Protein 4X9K (pdb70)

Secondary structure (DSSP, 8-state):
--EEEEEEEEEE--S-EEEHHHHHTTSS--HHHHHHHH---EEE--SS-HHHHHHHHHHHHHHHHT--TTTEEEEEEE-SS-S-SSS-SHHHHHHHHT--S-EEEEE--GGGHHHHHHHHHHHHHHHSS--EEEEEEEEEGGGG--TT-HHHHTTB-EEEEEEEEEEESSS-EEEEEEEEE-GGGTTSEE-TTSSTTS-TT-TTTT----EE-HHHHHHHHHHHHHHHHHHHHHHHT--GGG--EEEE--S-HHHHHHHHHHHT--GGGB---HHHH-B-GGGHHHHHHHHHHHTT---TT-EEEEEEEEGGGEEEEEEEE--S--S-S------PPP--S-HHHHHHHHHHHHHHH-

B-factor: mean 18.85, std 8.56, range [8.53, 55.1]

Sequence (358 aa):
QCCYAEITGWGKCLPPATLSNHDLSSTFLDTSDEWIQSRTGIEQRRISHVNTSDLATVAAQHAIACAGVSVEEIDLIIVATCSPDSLIPNIASRVQQNLGIPSAAAFDLNAAATGFLYGLETATRLMQASHYRHALVIGAERLSFYLDWTKRDTAVLFGDGAGAVVLSKTEQKVGLQDAQQIGCDAQGRDILAVPKFGTAMDRFDADNGYWAFDFVGKEIFKRAVRGMGAAAQQQVLARSSGLSTEEIDVVIPHQANIRIIQTLCDLAGIAQDKAFVNIHRYGNTSAATVPIALCEALEQGKIKPHDDLLVAAFGAGLTWGAGHIRWGERITPLGKSDDAQLPSCDHTALDLLSKAIEHCKRHQ

Foldseek 3Di:
DKWWAFQFKFKAAADFKQFQVNLVVQEVAHCVRLCVAFVAGIAGADPDFQLLLQLLQQLQRCQQNVDDLALAAAEEEEEPAFPDVVPGSQVVSCVVRVRPDHHGYYFYQWLCRQVVQQVVVGVCVVPDDRFKHKGKYWYNCCLQDLSHDVVPNSFEHGIMMMTMIGMDRDPFFWDDKDKDFDLVQQQQFDQPQDDPSHDPPDPCSSQTDGHHDPVVCLVVQLVQQLVRLVVQCVVVVDDLAQAQAEQEQARGLVSLVSNCVVNVHDSVRYQYDCRHHGGHINRRRSVSVLVCLVVVSDAAQHWYKYWYARNSRIIMITIGGHHHDSGGPGGDPDDRPDDPDHSCRSCVVVSVVSVVVD

Organism: Vibrio cholerae serotype O1 (strain ATCC 39315 / El Tor Inaba N16961) (NCBI:txid243277)

InterPro domains:
  IPR004655 Beta-ketoacyl-[acyl-carrier-protein] synthase III [MF_01815] (4-324)
  IPR004655 Beta-ketoacyl-[acyl-carrier-protein] synthase III [TIGR00747] (5-324)
  IPR013747 Beta-ketoacyl-[acyl-carrier-protein] synthase III, C-terminal [PF08541] (235-324)
  IPR013751 Beta-ketoacyl-[acyl-carrier-protein] synthase III, N-terminal [PF08545] (107-184)
  IPR016039 Thiolase-like [G3DSA:3.40.47.10] (1-362)
  IPR016039 Thiolase-like [SSF53901] (7-325)

Structure (mmCIF, N/CA/C/O backbone):
data_4X9K
#
_entry.id   4X9K
#
_cell.length_a   85.459
_cell.length_b   61.521
_cell.length_c   69.676
_cell.angle_alpha   90.000
_cell.angle_beta   90.000
_cell.angle_gamma   90.000
#
_symmetry.space_group_name_H-M   'P 21 21 2'
#
loop_
_entity.id
_entity.type
_entity.pdbx_description
1 polymer '3-oxoacyl-[acyl-carrier-protein] synthase 3 protein 2'
2 non-polymer 'SODIUM ION'
3 non-polymer GLYCEROL
4 non-polymer 'MALONATE ION'
5 water water
#
loop_
_atom_site.group_PDB
_atom_site.id
_atom_site.type_symbol
_atom_site.label_atom_id
_atom_site.label_alt_id
_atom_site.label_comp_id
_atom_site.label_asym_id
_atom_site.label_entity_id
_atom_site.label_seq_id
_atom_site.pdbx_PDB_ins_code
_atom_site.Cartn_x
_atom_site.Cartn_y
_atom_site.Cartn_z
_atom_site.occupancy
_atom_site.B_iso_or_equiv
_atom_site.auth_seq_id
_atom_site.auth_comp_id
_atom_site.auth_asym_id
_atom_site.auth_atom_id
_atom_site.pdbx_PDB_model_num
ATOM 1 N N . GLN A 1 3 ? -2.606 26.160 -46.291 1.00 30.54 3 GLN A N 1
ATOM 2 C CA . GLN A 1 3 ? -3.481 26.458 -45.117 1.00 28.69 3 GLN A CA 1
ATOM 3 C C . GLN A 1 3 ? -3.840 25.165 -44.401 1.00 24.62 3 GLN A C 1
ATOM 4 O O . GLN A 1 3 ? -4.344 24.220 -45.008 1.00 25.68 3 GLN A O 1
ATOM 10 N N A CYS A 1 4 ? -3.546 25.148 -43.100 0.50 21.75 4 CYS A N 1
ATOM 11 N N B CYS A 1 4 ? -3.575 25.096 -43.111 0.50 20.19 4 CYS A N 1
ATOM 12 C CA A CYS A 1 4 ? -3.786 24.005 -42.226 0.50 19.54 4 CYS A CA 1
ATOM 13 C CA B CYS A 1 4 ? -4.013 23.934 -42.377 0.50 17.36 4 CYS A CA 1
ATOM 14 C C A CYS A 1 4 ? -4.811 24.387 -41.167 0.50 16.67 4 CYS A C 1
ATOM 15 C C B CYS A 1 4 ? -4.817 24.371 -41.179 0.50 15.55 4 CYS A C 1
ATOM 16 O O A CYS A 1 4 ? -5.102 25.578 -40.970 0.50 15.57 4 CYS A O 1
ATOM 17 O O B CYS A 1 4 ? -4.981 25.571 -40.915 0.50 14.59 4 CYS A O 1
ATOM 22 N N . TYR A 1 5 ? -5.354 23.368 -40.494 1.00 14.00 5 TYR A N 1
ATOM 23 C CA . TYR A 1 5 ? -6.372 23.542 -39.468 1.00 13.45 5 TYR A CA 1
ATOM 24 C C . TYR A 1 5 ? -6.082 22.560 -38.346 1.00 11.86 5 TYR A C 1
ATOM 25 O O . TYR A 1 5 ? -5.315 21.603 -38.528 1.00 11.17 5 TYR A O 1
ATOM 34 N N . ALA A 1 6 ? -6.716 22.786 -37.203 1.00 10.46 6 ALA A N 1
ATOM 35 C CA . ALA A 1 6 ? -6.521 21.955 -36.015 1.00 10.28 6 ALA A CA 1
ATOM 36 C C . ALA A 1 6 ? -7.861 21.306 -35.656 1.00 10.14 6 ALA A C 1
ATOM 37 O O . ALA A 1 6 ? -8.681 21.898 -34.975 1.00 9.74 6 ALA A O 1
ATOM 39 N N . GLU A 1 7 ? -8.109 20.105 -36.176 1.00 9.52 7 GLU A N 1
ATOM 40 C CA . GLU A 1 7 ? -9.372 19.421 -35.909 1.00 9.81 7 GLU A CA 1
ATOM 41 C C . GLU A 1 7 ? -9.456 18.966 -34.462 1.00 9.93 7 GLU A C 1
ATOM 42 O O . GLU A 1 7 ? -8.457 18.504 -33.917 1.00 10.13 7 GLU A O 1
ATOM 48 N N . ILE A 1 8 ? -10.623 19.073 -33.845 1.00 9.69 8 ILE A N 1
ATOM 49 C CA . ILE A 1 8 ? -10.821 18.512 -32.487 1.00 9.99 8 ILE A CA 1
ATOM 50 C C . ILE A 1 8 ? -11.161 17.018 -32.648 1.00 10.08 8 ILE A C 1
ATOM 51 O O . ILE A 1 8 ? -12.296 16.653 -32.994 1.00 11.12 8 ILE A O 1
ATOM 56 N N . THR A 1 9 ? -10.147 16.187 -32.443 1.00 9.71 9 THR A N 1
ATOM 57 C CA . THR A 1 9 ? -10.212 14.747 -32.694 1.00 10.12 9 THR A CA 1
ATOM 58 C C . THR A 1 9 ? -10.429 13.972 -31.407 1.00 10.39 9 THR A C 1
ATOM 59 O O . THR A 1 9 ? -10.792 12.791 -31.445 1.00 10.78 9 THR A O 1
ATOM 63 N N . GLY A 1 10 ? -10.254 14.619 -30.262 1.00 10.26 10 GLY A N 1
ATOM 64 C CA . GLY A 1 10 ? -10.531 13.976 -28.986 1.00 10.31 10 GLY A CA 1
ATOM 65 C C . GLY A 1 10 ? -11.123 14.923 -27.973 1.00 10.79 10 GLY A C 1
ATOM 66 O O . GLY A 1 10 ? -10.857 16.143 -28.012 1.00 11.09 10 GLY A O 1
ATOM 67 N N . TRP A 1 11 ? -11.961 14.379 -27.096 1.00 10.80 11 TRP A N 1
ATOM 68 C CA . TRP A 1 11 ? -12.626 15.126 -26.051 1.00 11.31 11 TRP A CA 1
ATOM 69 C C . TRP A 1 11 ? -12.747 14.206 -24.840 1.00 11.53 11 TRP A C 1
ATOM 70 O O . TRP A 1 11 ? -12.827 12.993 -24.983 1.00 12.30 11 TRP A O 1
ATOM 81 N N . GLY A 1 12 ? -12.693 14.799 -23.659 1.00 11.49 12 GLY A N 1
ATOM 82 C CA . GLY A 1 12 ? -12.733 14.052 -22.408 1.00 11.46 12 GLY A CA 1
ATOM 83 C C . GLY A 1 12 ? -12.974 14.944 -21.218 1.00 11.72 12 GLY A C 1
ATOM 84 O O . GLY A 1 12 ? -12.819 16.186 -21.276 1.00 11.19 12 GLY A O 1
ATOM 85 N N . LYS A 1 13 ? -13.352 14.304 -20.111 1.00 11.73 13 LYS A N 1
ATOM 86 C CA . LYS A 1 13 ? -13.671 15.021 -18.900 1.00 12.22 13 LYS A CA 1
ATOM 87 C C . LYS A 1 13 ? -13.259 14.230 -17.653 1.00 11.98 13 LYS A C 1
ATOM 88 O O . LYS A 1 13 ? -13.053 13.014 -17.706 1.00 12.76 13 LYS A O 1
ATOM 94 N N . CYS A 1 14 ? -13.143 14.959 -16.556 1.00 12.62 14 CYS A N 1
ATOM 95 C CA . CYS A 1 14 ? -12.925 14.381 -15.234 1.00 12.94 14 CYS A CA 1
ATOM 96 C C . CYS A 1 14 ? -13.650 15.239 -14.207 1.00 13.16 14 CYS A C 1
ATOM 97 O O . CYS A 1 14 ? -13.275 16.394 -13.955 1.00 12.70 14 CYS A O 1
ATOM 100 N N . LEU A 1 15 ? -14.715 14.682 -13.628 1.00 13.30 15 LEU A N 1
ATOM 101 C CA . LEU A 1 15 ? -15.420 15.302 -12.522 1.00 14.33 15 LEU A CA 1
ATOM 102 C C . LEU A 1 15 ? -15.125 14.454 -11.307 1.00 14.80 15 LEU A C 1
ATOM 103 O O . LEU A 1 15 ? -15.383 13.239 -11.321 1.00 16.11 15 LEU A O 1
ATOM 108 N N . PRO A 1 16 ? -14.548 15.065 -10.281 1.00 15.24 16 PRO A N 1
ATOM 109 C CA . PRO A 1 16 ? -14.276 14.263 -9.098 1.00 16.16 16 PRO A CA 1
ATOM 110 C C . PRO A 1 16 ? -15.589 13.815 -8.440 1.00 16.84 16 PRO A C 1
ATOM 111 O O . PRO A 1 16 ? -16.612 14.504 -8.552 1.00 15.12 16 PRO A O 1
ATOM 115 N N . PRO A 1 17 ? -15.552 12.650 -7.775 1.00 17.06 17 PRO A N 1
ATOM 116 C CA . PRO A 1 17 ? -16.784 11.992 -7.329 1.00 18.27 17 PRO A CA 1
ATOM 117 C C . PRO A 1 17 ? -17.497 12.667 -6.162 1.00 18.29 17 PRO A C 1
ATOM 118 O O . PRO A 1 17 ? -18.739 12.632 -6.112 1.00 18.99 17 PRO A O 1
ATOM 122 N N . ALA A 1 18 ? -16.748 13.261 -5.232 1.00 17.81 18 ALA A N 1
ATOM 123 C CA . ALA A 1 18 ? -17.367 13.798 -3.999 1.00 18.65 18 ALA A CA 1
ATOM 124 C C . ALA A 1 18 ? -18.288 14.949 -4.349 1.00 19.55 18 ALA A C 1
ATOM 125 O O . ALA A 1 18 ? -17.850 15.971 -4.892 1.00 20.34 18 ALA A O 1
ATOM 127 N N . THR A 1 19 ? -19.574 14.777 -4.059 1.00 18.87 19 THR A N 1
ATOM 128 C CA . THR A 1 19 ? -20.579 15.742 -4.438 1.00 18.54 19 THR A CA 1
ATOM 129 C C . THR A 1 19 ? -21.086 16.509 -3.244 1.00 19.91 19 THR A C 1
ATOM 130 O O . THR A 1 19 ? -21.527 15.915 -2.248 1.00 19.32 19 THR A O 1
ATOM 134 N N . LEU A 1 20 ? -21.048 17.834 -3.356 1.00 19.62 20 LEU A N 1
ATOM 135 C CA . LEU A 1 20 ? -21.549 18.734 -2.327 1.00 20.04 20 LEU A CA 1
ATOM 136 C C . LEU A 1 20 ? -22.894 19.266 -2.776 1.00 20.51 20 LEU A C 1
ATOM 137 O O . LEU A 1 20 ? -22.992 20.060 -3.721 1.00 19.25 20 LEU A O 1
ATOM 142 N N . SER A 1 21 ? -23.951 18.808 -2.110 1.00 19.64 21 SER A N 1
ATOM 143 C CA . SER A 1 21 ? -25.286 19.227 -2.479 1.00 20.00 21 SER A CA 1
ATOM 144 C C . SER A 1 21 ? -25.591 20.562 -1.847 1.00 20.74 21 SER A C 1
ATOM 145 O O . SER A 1 21 ? -24.895 21.009 -0.944 1.00 20.84 21 SER A O 1
ATOM 148 N N . ASN A 1 22 ? -26.672 21.180 -2.294 1.00 22.02 22 ASN A N 1
ATOM 149 C CA . ASN A 1 22 ? -27.147 22.392 -1.626 1.00 22.61 22 ASN A CA 1
ATOM 150 C C . ASN A 1 22 ? -27.552 22.128 -0.178 1.00 23.35 22 ASN A C 1
ATOM 151 O O . ASN A 1 22 ? -27.305 22.961 0.702 1.00 22.69 22 ASN A O 1
ATOM 156 N N . HIS A 1 23 ? -28.149 20.968 0.086 1.00 24.46 23 HIS A N 1
ATOM 157 C CA . HIS A 1 23 ? -28.456 20.614 1.448 1.00 25.56 23 HIS A CA 1
ATOM 158 C C . HIS A 1 23 ? -27.187 20.592 2.288 1.00 23.91 23 HIS A C 1
ATOM 159 O O . HIS A 1 23 ? -27.182 21.082 3.412 1.00 23.42 23 HIS A O 1
ATOM 166 N N . ASP A 1 24 ? -26.109 20.013 1.756 1.00 21.75 24 ASP A N 1
ATOM 167 C CA . ASP A 1 24 ? -24.843 20.000 2.475 1.00 21.32 24 ASP A CA 1
ATOM 168 C C . ASP A 1 24 ? -24.419 21.428 2.840 1.00 21.38 24 ASP A C 1
ATOM 169 O O . ASP A 1 24 ? -23.995 21.693 3.968 1.00 20.36 24 ASP A O 1
ATOM 174 N N . LEU A 1 25 ? -24.490 22.342 1.874 1.00 20.15 25 LEU A N 1
ATOM 175 C CA . LEU A 1 25 ? -24.129 23.737 2.138 1.00 21.11 25 LEU A CA 1
ATOM 176 C C . LEU A 1 25 ? -24.984 24.363 3.241 1.00 21.07 25 LEU A C 1
ATOM 177 O O . LEU A 1 25 ? -24.478 25.156 4.064 1.00 20.24 25 LEU A O 1
ATOM 182 N N A SER A 1 26 ? -26.266 24.015 3.253 0.50 22.23 26 SER A N 1
ATOM 183 N N B SER A 1 26 ? -26.271 24.023 3.250 0.50 22.02 26 SER A N 1
ATOM 184 C CA A SER A 1 26 ? -27.206 24.549 4.238 0.50 23.03 26 SER A CA 1
ATOM 185 C CA B SER A 1 26 ? -27.211 24.545 4.247 0.50 22.67 26 SER A CA 1
ATOM 186 C C A SER A 1 26 ? -26.933 24.091 5.669 0.50 23.49 26 SER A C 1
ATOM 187 C C B SER A 1 26 ? -26.831 24.166 5.677 0.50 23.28 26 SER A C 1
ATOM 188 O O A SER A 1 26 ? -27.495 24.655 6.605 0.50 23.72 26 SER A O 1
ATOM 189 O O B SER A 1 26 ? -27.181 24.876 6.621 0.50 23.55 26 SER A O 1
ATOM 194 N N . THR A 1 27 ? -26.101 23.066 5.848 1.00 22.97 27 THR A N 1
ATOM 195 C CA . THR A 1 27 ? -25.714 22.628 7.191 1.00 24.23 27 THR A CA 1
ATOM 196 C C . THR A 1 27 ? -24.668 23.523 7.849 1.00 25.09 27 THR A C 1
ATOM 197 O O . THR A 1 27 ? -24.503 23.471 9.059 1.00 25.33 27 THR A O 1
ATOM 201 N N . PHE A 1 28 ? -23.941 24.329 7.069 1.00 25.04 28 PHE A N 1
ATOM 202 C CA . PHE A 1 28 ? -22.950 25.237 7.659 1.00 25.44 28 PHE A CA 1
ATOM 203 C C . PHE A 1 28 ? -23.068 26.699 7.218 1.00 24.55 28 PHE A C 1
ATOM 204 O O . PHE A 1 28 ? -22.334 27.537 7.721 1.00 24.84 28 PHE A O 1
ATOM 212 N N . LEU A 1 29 ? -24.007 27.001 6.321 1.00 24.88 29 LEU A N 1
ATOM 213 C CA . LEU A 1 29 ? -24.266 28.383 5.874 1.00 25.81 29 LEU A CA 1
ATOM 214 C C . LEU A 1 29 ? -25.734 28.703 6.043 1.00 27.75 29 LEU A C 1
ATOM 215 O O . LEU A 1 29 ? -26.567 27.800 6.081 1.00 28.06 29 LEU A O 1
ATOM 220 N N . ASP A 1 30 ? -26.058 29.995 6.117 1.00 29.52 30 ASP A N 1
ATOM 221 C CA . ASP A 1 30 ? -27.444 30.441 6.216 1.00 31.61 30 ASP A CA 1
ATOM 222 C C . ASP A 1 30 ? -28.055 30.420 4.826 1.00 33.33 30 ASP A C 1
ATOM 223 O O . ASP A 1 30 ? -28.360 31.465 4.248 1.00 32.65 30 ASP A O 1
ATOM 225 N N . THR A 1 31 ? -28.217 29.212 4.293 1.00 35.22 31 THR A N 1
ATOM 226 C CA . THR A 1 31 ? -28.789 28.995 2.970 1.00 36.17 31 THR A CA 1
ATOM 227 C C . THR A 1 31 ? -29.803 27.871 3.039 1.00 36.63 31 THR A C 1
ATOM 228 O O . THR A 1 31 ? -29.952 27.205 4.069 1.00 35.83 31 THR A O 1
ATOM 232 N N . SER A 1 32 ? -30.498 27.674 1.926 1.00 36.05 32 SER A N 1
ATOM 233 C CA . SER A 1 32 ? -31.379 26.534 1.736 1.00 35.75 32 SER A CA 1
ATOM 234 C C . SER A 1 32 ? -31.238 26.108 0.285 1.00 35.97 32 SER A C 1
ATOM 235 O O . SER A 1 32 ? -30.787 26.895 -0.551 1.00 31.09 32 SER A O 1
ATOM 238 N N . ASP A 1 33 ? -31.617 24.867 -0.015 1.00 35.94 33 ASP A N 1
ATOM 239 C CA . ASP A 1 33 ? -31.606 24.384 -1.390 1.00 37.12 33 ASP A CA 1
ATOM 240 C C . ASP A 1 33 ? -32.426 25.329 -2.262 1.00 35.93 33 ASP A C 1
ATOM 241 O O . ASP A 1 33 ? -32.030 25.654 -3.381 1.00 33.97 33 ASP A O 1
ATOM 246 N N . GLU A 1 34 ? -33.562 25.776 -1.722 1.00 35.47 34 GLU A N 1
ATOM 247 C CA . GLU A 1 34 ? -34.434 26.739 -2.393 1.00 32.94 34 GLU A CA 1
ATOM 248 C C . GLU A 1 34 ? -33.721 28.065 -2.685 1.00 30.30 34 GLU A C 1
ATOM 249 O O . GLU A 1 34 ? -33.806 28.573 -3.798 1.00 28.40 34 GLU A O 1
ATOM 251 N N . TRP A 1 35 ? -33.034 28.620 -1.684 1.00 30.64 35 TRP A N 1
ATOM 252 C CA . TRP A 1 35 ? -32.300 29.882 -1.860 1.00 30.97 35 TRP A CA 1
ATOM 253 C C . TRP A 1 35 ? -31.222 29.741 -2.944 1.00 30.30 35 TRP A C 1
ATOM 254 O O . TRP A 1 35 ? -31.096 30.589 -3.842 1.00 29.45 35 TRP A O 1
ATOM 265 N N . ILE A 1 36 ? -30.449 28.661 -2.875 1.00 29.48 36 ILE A N 1
ATOM 266 C CA . ILE A 1 36 ? -29.342 28.476 -3.822 1.00 28.85 36 ILE A CA 1
ATOM 267 C C . ILE A 1 36 ? -29.845 28.238 -5.248 1.00 29.68 36 ILE A C 1
ATOM 268 O O . ILE A 1 36 ? -29.368 28.861 -6.203 1.00 27.07 36 ILE A O 1
ATOM 273 N N . GLN A 1 37 ? -30.829 27.355 -5.392 1.00 31.19 37 GLN A N 1
ATOM 274 C CA . GLN A 1 37 ? -31.314 26.992 -6.717 1.00 33.23 37 GLN A CA 1
ATOM 275 C C . GLN A 1 37 ? -32.001 28.168 -7.420 1.00 32.90 37 GLN A C 1
ATOM 276 O O . GLN A 1 37 ? -31.746 28.428 -8.594 1.00 30.06 37 GLN A O 1
ATOM 282 N N . SER A 1 38 ? -32.859 28.889 -6.701 1.00 34.28 38 SER A N 1
ATOM 283 C CA . SER A 1 38 ? -33.573 30.032 -7.299 1.00 34.54 38 SER A CA 1
ATOM 284 C C . SER A 1 38 ? -32.597 31.105 -7.754 1.00 33.74 38 SER A C 1
ATOM 285 O O . SER A 1 38 ? -32.699 31.624 -8.872 1.00 34.33 38 SER A O 1
ATOM 288 N N . ARG A 1 39 ? -31.642 31.418 -6.881 1.00 32.42 39 ARG A N 1
ATOM 289 C CA . ARG A 1 39 ? -30.635 32.425 -7.166 1.00 31.33 39 ARG A CA 1
ATOM 290 C C . ARG A 1 39 ? -29.643 32.005 -8.268 1.00 31.89 39 ARG A C 1
ATOM 291 O O . ARG A 1 39 ? -29.257 32.838 -9.097 1.00 30.77 39 ARG A O 1
ATOM 293 N N . THR A 1 40 ? -29.227 30.730 -8.297 1.00 29.66 40 THR A N 1
ATOM 294 C CA . THR A 1 40 ? -28.068 30.338 -9.144 1.00 30.69 40 THR A CA 1
ATOM 295 C C . THR A 1 40 ? -28.306 29.286 -10.222 1.00 30.79 40 THR A C 1
ATOM 296 O O . THR A 1 40 ? -27.499 29.160 -11.144 1.00 30.99 40 THR A O 1
ATOM 300 N N . GLY A 1 41 ? -29.371 28.506 -10.082 1.00 28.98 41 GLY A N 1
ATOM 301 C CA . GLY A 1 41 ? -29.593 27.365 -10.964 1.00 28.71 41 GLY A CA 1
ATOM 302 C C . GLY A 1 41 ? -28.689 26.170 -10.682 1.00 27.50 41 GLY A C 1
ATOM 303 O O . GLY A 1 41 ? -28.709 25.198 -11.433 1.00 26.75 41 GLY A O 1
ATOM 304 N N . ILE A 1 42 ? -27.927 26.215 -9.586 1.00 24.92 42 ILE A N 1
ATOM 305 C CA . ILE A 1 42 ? -27.015 25.132 -9.238 1.00 23.43 42 ILE A CA 1
ATOM 306 C C . ILE A 1 42 ? -27.682 24.241 -8.207 1.00 23.53 42 ILE A C 1
ATOM 307 O O . ILE A 1 42 ? -28.254 24.731 -7.248 1.00 21.97 42 ILE A O 1
ATOM 312 N N . GLU A 1 43 ? -27.600 22.935 -8.418 1.00 23.09 43 GLU A N 1
ATOM 313 C CA . GLU A 1 43 ? -28.098 21.941 -7.471 1.00 24.42 43 GLU A CA 1
ATOM 314 C C . GLU A 1 43 ? -26.966 21.186 -6.781 1.00 22.89 43 GLU A C 1
ATOM 315 O O . GLU A 1 43 ? -27.106 20.787 -5.615 1.00 22.51 43 GLU A O 1
ATOM 321 N N . GLN A 1 44 ? -25.863 20.975 -7.509 1.00 22.07 44 GLN A N 1
ATOM 322 C CA . GLN A 1 44 ? -24.743 20.198 -7.027 1.00 20.98 44 GLN A CA 1
ATOM 323 C C . GLN A 1 44 ? -23.461 20.820 -7.559 1.00 20.07 44 GLN A C 1
ATOM 324 O O . GLN A 1 44 ? -23.476 21.586 -8.528 1.00 18.57 44 GLN A O 1
ATOM 330 N N . ARG A 1 45 ? -22.359 20.467 -6.917 1.00 19.15 45 ARG A N 1
ATOM 331 C CA . ARG A 1 45 ? -21.032 20.722 -7.473 1.00 17.85 45 ARG A CA 1
ATOM 332 C C . ARG A 1 45 ? -20.084 19.689 -6.915 1.00 18.29 45 ARG A C 1
ATOM 333 O O . ARG A 1 45 ? -20.386 19.050 -5.902 1.00 18.44 45 ARG A O 1
ATOM 341 N N . ARG A 1 46 ? -18.939 19.519 -7.574 1.00 15.75 46 ARG A N 1
ATOM 342 C CA . ARG A 1 46 ? -17.965 18.519 -7.158 1.00 16.63 46 ARG A CA 1
ATOM 343 C C . ARG A 1 46 ? -16.816 19.163 -6.406 1.00 16.31 46 ARG A C 1
ATOM 344 O O . ARG A 1 46 ? -16.411 20.300 -6.708 1.00 15.90 46 ARG A O 1
ATOM 352 N N . ILE A 1 47 ? -16.326 18.437 -5.409 1.00 16.12 47 ILE A N 1
ATOM 353 C CA . ILE A 1 47 ? -15.193 18.837 -4.597 1.00 15.73 47 ILE A CA 1
ATOM 354 C C . ILE A 1 47 ? -14.093 17.808 -4.734 1.00 16.39 47 ILE A C 1
ATOM 355 O O . ILE A 1 47 ? -14.263 16.650 -4.360 1.00 16.60 47 ILE A O 1
ATOM 360 N N . SER A 1 48 ? -12.945 18.224 -5.273 1.00 15.33 48 SER A N 1
ATOM 361 C CA . SER A 1 48 ? -11.872 17.299 -5.542 1.00 15.30 48 SER A CA 1
ATOM 362 C C . SER A 1 48 ? -11.181 16.835 -4.264 1.00 14.61 48 SER A C 1
ATOM 363 O O . SER A 1 48 ? -10.905 17.635 -3.387 1.00 15.22 48 SER A O 1
ATOM 366 N N . HIS A 1 49 ? -10.829 15.562 -4.235 1.00 15.47 49 HIS A N 1
ATOM 367 C CA . HIS A 1 49 ? -10.000 14.974 -3.179 1.00 16.07 49 HIS A CA 1
ATOM 368 C C . HIS A 1 49 ? -8.535 14.891 -3.608 1.00 16.59 49 HIS A C 1
ATOM 369 O O . HIS A 1 49 ? -7.667 14.462 -2.847 1.00 17.10 49 HIS A O 1
ATOM 376 N N . VAL A 1 50 ? -8.258 15.362 -4.827 1.00 16.83 50 VAL A N 1
ATOM 377 C CA . VAL A 1 50 ? -6.922 15.300 -5.408 1.00 16.63 50 VAL A CA 1
ATOM 378 C C . VAL A 1 50 ? -6.559 16.672 -5.975 1.00 16.00 50 VAL A C 1
ATOM 379 O O . VAL A 1 50 ? -7.400 17.546 -6.060 1.00 15.39 50 VAL A O 1
ATOM 383 N N . ASN A 1 51 ? -5.298 16.833 -6.371 1.00 14.61 51 ASN A N 1
ATOM 384 C CA . ASN A 1 51 ? -4.859 18.109 -6.923 1.00 14.35 51 ASN A CA 1
ATOM 385 C C . ASN A 1 51 ? -5.416 18.354 -8.327 1.00 13.12 51 ASN A C 1
ATOM 386 O O . ASN A 1 51 ? -5.754 17.427 -9.060 1.00 12.94 51 ASN A O 1
ATOM 391 N N . THR A 1 52 ? -5.430 19.625 -8.707 1.00 12.77 52 THR A N 1
ATOM 392 C CA . THR A 1 52 ? -5.813 20.040 -10.051 1.00 12.04 52 THR A CA 1
ATOM 393 C C . THR A 1 52 ? -5.163 19.204 -11.135 1.00 12.06 52 THR A C 1
ATOM 394 O O . THR A 1 52 ? -5.827 18.767 -12.067 1.00 11.93 52 THR A O 1
ATOM 398 N N . SER A 1 53 ? -3.858 18.963 -11.016 1.00 11.44 53 SER A N 1
ATOM 399 C CA . SER A 1 53 ? -3.130 18.242 -12.055 1.00 11.79 53 SER A CA 1
ATOM 400 C C . SER A 1 53 ? -3.623 16.807 -12.236 1.00 12.37 53 SER A C 1
ATOM 401 O O . SER A 1 53 ? -3.519 16.245 -13.320 1.00 11.74 53 SER A O 1
ATOM 404 N N . ASP A 1 54 ? -4.160 16.216 -11.163 1.00 13.07 54 ASP A N 1
ATOM 405 C CA . ASP A 1 54 ? -4.713 14.866 -11.260 1.00 13.76 54 ASP A CA 1
ATOM 406 C C . ASP A 1 54 ? -6.023 14.863 -12.035 1.00 12.59 54 ASP A C 1
ATOM 407 O O . ASP A 1 54 ? -6.266 13.973 -12.830 1.00 12.94 54 ASP A O 1
ATOM 412 N N . LEU A 1 55 ? -6.842 15.884 -11.834 1.00 11.90 55 LEU A N 1
ATOM 413 C CA . LEU A 1 55 ? -8.068 16.042 -12.633 1.00 12.20 55 LEU A CA 1
ATOM 414 C C . LEU A 1 55 ? -7.699 16.247 -14.106 1.00 11.85 55 LEU A C 1
ATOM 415 O O . LEU A 1 55 ? -8.296 15.658 -15.006 1.00 11.98 55 LEU A O 1
ATOM 420 N N . ALA A 1 56 ? -6.677 17.062 -14.350 1.00 11.84 56 ALA A N 1
ATOM 421 C CA . ALA A 1 56 ? -6.232 17.351 -15.717 1.00 11.57 56 ALA A CA 1
ATOM 422 C C . ALA A 1 56 ? -5.762 16.085 -16.424 1.00 11.72 56 ALA A 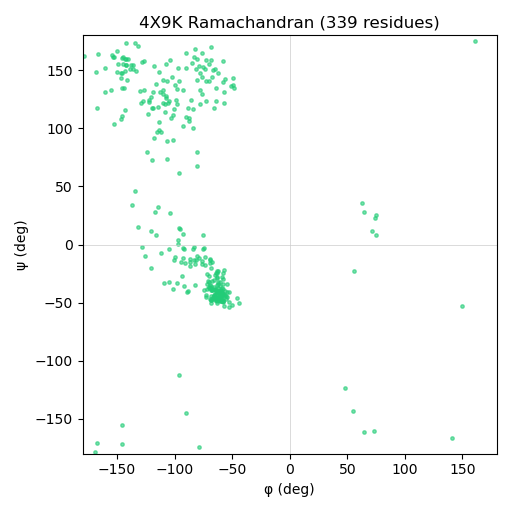C 1
ATOM 423 O O . ALA A 1 56 ? -6.052 15.871 -17.594 1.00 11.52 56 ALA A O 1
ATOM 425 N N . THR A 1 57 ? -5.051 15.228 -15.680 1.00 11.84 57 THR A N 1
ATOM 426 C CA . THR A 1 57 ? -4.483 14.001 -16.217 1.00 12.01 57 THR A CA 1
ATOM 427 C C . THR A 1 57 ? -5.575 13.046 -16.676 1.00 11.67 57 THR A C 1
ATOM 428 O O . THR A 1 57 ? -5.533 12.578 -17.809 1.00 10.96 57 THR A O 1
ATOM 432 N N . VAL A 1 58 ? -6.594 12.829 -15.838 1.00 11.85 58 VAL A N 1
ATOM 433 C CA . VAL A 1 58 ? -7.671 11.927 -16.215 1.00 12.41 58 VAL A CA 1
ATOM 434 C C . VAL A 1 58 ? -8.455 12.466 -17.424 1.00 12.19 58 VAL A C 1
ATOM 435 O O . VAL A 1 58 ? -8.736 11.739 -18.373 1.00 12.15 58 VAL A O 1
ATOM 439 N N . ALA A 1 59 ? -8.764 13.753 -17.441 1.00 11.76 59 ALA A N 1
ATOM 440 C CA . ALA A 1 59 ? -9.468 14.304 -18.605 1.00 11.46 59 ALA A CA 1
ATOM 441 C C . ALA A 1 59 ? -8.653 14.095 -19.884 1.00 11.29 59 ALA A C 1
ATOM 442 O O . ALA A 1 59 ? -9.184 13.728 -20.941 1.00 11.57 59 ALA A O 1
ATOM 444 N N . ALA A 1 60 ? -7.347 14.312 -19.777 1.00 11.22 60 ALA A N 1
ATOM 445 C CA . ALA A 1 60 ? -6.420 14.116 -20.883 1.00 11.41 60 ALA A CA 1
ATOM 446 C C . ALA A 1 60 ? -6.434 12.672 -21.362 1.00 11.21 60 ALA A C 1
ATOM 447 O O . ALA A 1 60 ? -6.435 12.427 -22.557 1.00 11.83 60 ALA A O 1
ATOM 449 N N . GLN A 1 61 ? -6.440 11.725 -20.422 1.00 11.64 61 GLN A N 1
ATOM 450 C CA . GLN A 1 61 ? -6.457 10.312 -20.803 1.00 12.21 61 GLN A CA 1
ATOM 451 C C . GLN A 1 61 ? -7.698 9.956 -21.613 1.00 11.52 61 GLN A C 1
ATOM 452 O O . GLN A 1 61 ? -7.602 9.226 -22.598 1.00 11.30 61 GLN A O 1
ATOM 458 N N . HIS A 1 62 ? -8.845 10.475 -21.204 1.00 11.74 62 HIS A N 1
ATOM 459 C CA . HIS A 1 62 ? -10.080 10.299 -21.945 1.00 12.56 62 HIS A CA 1
ATOM 460 C C . HIS A 1 62 ? -10.006 10.906 -23.363 1.00 11.95 62 HIS A C 1
ATOM 461 O O . HIS A 1 62 ? -10.357 10.253 -24.363 1.00 11.87 62 HIS A O 1
ATOM 468 N N . ALA A 1 63 ? -9.486 12.129 -23.473 1.00 10.92 63 ALA A N 1
ATOM 469 C CA . ALA A 1 63 ? -9.354 12.768 -24.774 1.00 10.96 63 ALA A CA 1
ATOM 470 C C . ALA A 1 63 ? -8.379 12.054 -25.728 1.00 10.94 63 ALA A C 1
ATOM 471 O O . ALA A 1 63 ? -8.626 11.929 -26.928 1.00 10.41 63 ALA A O 1
ATOM 473 N N . ILE A 1 64 ? -7.270 11.571 -25.173 1.00 10.97 64 ILE A N 1
ATOM 474 C CA . ILE A 1 64 ? -6.295 10.798 -25.908 1.00 11.55 64 ILE A CA 1
ATOM 475 C C . ILE A 1 64 ? -6.883 9.487 -26.488 1.00 11.34 64 ILE A C 1
ATOM 476 O O . ILE A 1 64 ? -6.699 9.206 -27.670 1.00 12.07 64 ILE A O 1
ATOM 481 N N . ALA A 1 65 ? -7.612 8.740 -25.660 1.00 12.63 65 ALA A N 1
ATOM 482 C CA . ALA A 1 65 ? -8.267 7.509 -26.119 1.00 12.72 65 ALA A CA 1
ATOM 483 C C . ALA A 1 65 ? -9.316 7.853 -27.159 1.00 12.71 65 ALA A C 1
ATOM 484 O O . ALA A 1 65 ? -9.466 7.151 -28.162 1.00 13.35 65 ALA A O 1
ATOM 486 N N . CYS A 1 66 ? -10.017 8.969 -26.942 1.00 11.96 66 CYS A N 1
ATOM 487 C CA . CYS A 1 66 ? -11.040 9.432 -27.884 1.00 11.72 66 CYS A CA 1
ATOM 488 C C . CYS A 1 66 ? -10.479 9.708 -29.279 1.00 11.68 66 CYS A C 1
ATOM 489 O O . CYS A 1 66 ? -11.117 9.389 -30.286 1.00 11.58 66 CYS A O 1
ATOM 492 N N . ALA A 1 67 ? -9.284 10.289 -29.336 1.00 11.52 67 ALA A N 1
ATOM 493 C CA . ALA A 1 67 ? -8.594 10.624 -30.587 1.00 11.77 67 ALA A CA 1
ATOM 494 C C . ALA A 1 67 ? -7.738 9.490 -31.170 1.00 12.44 67 ALA A C 1
ATOM 495 O O . ALA A 1 67 ? -7.333 9.532 -32.332 1.00 13.31 67 ALA A O 1
ATOM 497 N N . GLY A 1 68 ? -7.408 8.514 -30.336 1.00 13.30 68 GLY A N 1
ATOM 498 C CA . GLY A 1 68 ? -6.483 7.452 -30.733 1.00 15.21 68 GLY A CA 1
ATOM 499 C C . GLY A 1 68 ? -5.060 7.903 -31.028 1.00 16.04 68 GLY A C 1
ATOM 500 O O . GLY A 1 68 ? -4.378 7.272 -31.817 1.00 17.85 68 GLY A O 1
ATOM 501 N N . VAL A 1 69 ? -4.599 8.994 -30.411 1.00 16.75 69 VAL A N 1
ATOM 502 C CA . VAL A 1 69 ? -3.220 9.463 -30.647 1.00 17.73 69 VAL A CA 1
ATOM 503 C C . VAL A 1 69 ? -2.242 8.853 -29.663 1.00 18.05 69 VAL A C 1
ATOM 504 O O . VAL A 1 69 ? -2.603 8.532 -28.534 1.00 18.28 69 VAL A O 1
ATOM 508 N N . SER A 1 70 ? -0.994 8.712 -30.099 1.00 18.50 70 SER A N 1
ATOM 509 C CA . SER A 1 70 ? 0.072 8.236 -29.227 1.00 19.06 70 SER A CA 1
ATOM 510 C C . SER A 1 70 ? 0.775 9.386 -28.514 1.00 19.08 70 SER A C 1
ATOM 511 O O . SER A 1 70 ? 0.688 10.550 -28.918 1.00 17.60 70 SER A O 1
ATOM 514 N N . VAL A 1 71 ? 1.530 9.044 -27.480 1.00 21.39 71 VAL A N 1
ATOM 515 C CA . VAL A 1 71 ? 2.338 10.049 -26.756 1.00 21.31 71 VAL A CA 1
ATOM 516 C C . VAL A 1 71 ? 3.392 10.716 -27.621 1.00 22.63 71 VAL A C 1
ATOM 517 O O . VAL A 1 71 ? 3.701 11.891 -27.395 1.00 20.30 71 VAL A O 1
ATOM 521 N N . GLU A 1 72 ? 3.969 9.989 -28.584 1.00 20.17 72 GLU A N 1
ATOM 522 C CA . GLU A 1 72 ? 4.934 10.565 -29.523 1.00 22.42 72 GLU A CA 1
ATOM 523 C C . GLU A 1 72 ? 4.294 11.633 -30.376 1.00 21.54 72 GLU A C 1
ATOM 524 O O . GLU A 1 72 ? 4.923 12.619 -30.747 1.00 24.84 72 GLU A O 1
ATOM 530 N N . GLU A 1 73 ? 3.031 11.433 -30.713 1.00 19.93 73 GLU A N 1
ATOM 531 C CA . GLU A 1 73 ? 2.347 12.328 -31.629 1.00 19.21 73 GLU A CA 1
ATOM 532 C C . GLU A 1 73 ? 2.056 13.682 -30.978 1.00 16.52 73 GLU A C 1
ATOM 533 O O . GLU A 1 73 ? 1.920 14.674 -31.679 1.00 15.35 73 GLU A O 1
ATOM 539 N N . ILE A 1 74 ?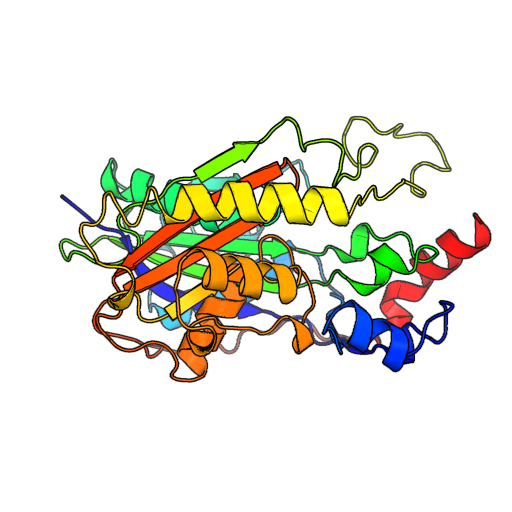 1.963 13.706 -29.653 1.00 14.79 74 ILE A N 1
ATOM 540 C CA . ILE A 1 74 ? 1.614 14.951 -28.949 1.00 13.92 74 ILE A CA 1
ATOM 541 C C . ILE A 1 74 ? 2.823 15.880 -28.863 1.00 12.67 74 ILE A C 1
ATOM 542 O O . ILE A 1 74 ? 3.862 15.531 -28.292 1.00 13.31 74 ILE A O 1
ATOM 547 N N . ASP A 1 75 ? 2.685 17.084 -29.428 1.00 11.51 75 ASP A N 1
ATOM 548 C CA . ASP A 1 75 ? 3.785 18.029 -29.525 1.00 11.50 75 ASP A CA 1
ATOM 549 C C . ASP A 1 75 ? 3.619 19.270 -28.654 1.00 10.37 75 ASP A C 1
ATOM 550 O O . ASP A 1 75 ? 4.544 20.070 -28.547 1.00 10.17 75 ASP A O 1
ATOM 555 N N . LEU A 1 76 ? 2.447 19.412 -28.041 1.00 9.83 76 LEU A N 1
ATOM 556 C CA . LEU A 1 76 ? 2.092 20.611 -27.298 1.00 9.34 76 LEU A CA 1
ATOM 557 C C . LEU A 1 76 ? 1.048 20.262 -26.268 1.00 9.34 76 LEU A C 1
ATOM 558 O O . LEU A 1 76 ? 0.065 19.590 -26.592 1.00 9.77 76 LEU A O 1
ATOM 563 N N . ILE A 1 77 ? 1.273 20.738 -25.042 1.00 9.04 77 ILE A N 1
ATOM 564 C CA . ILE A 1 77 ? 0.357 20.577 -23.912 1.00 9.37 77 ILE A CA 1
ATOM 565 C C . ILE A 1 77 ? 0.136 21.953 -23.281 1.00 8.98 77 ILE A C 1
ATOM 566 O O . ILE A 1 77 ? 1.076 22.587 -22.835 1.00 8.94 77 ILE A O 1
ATOM 571 N N . IL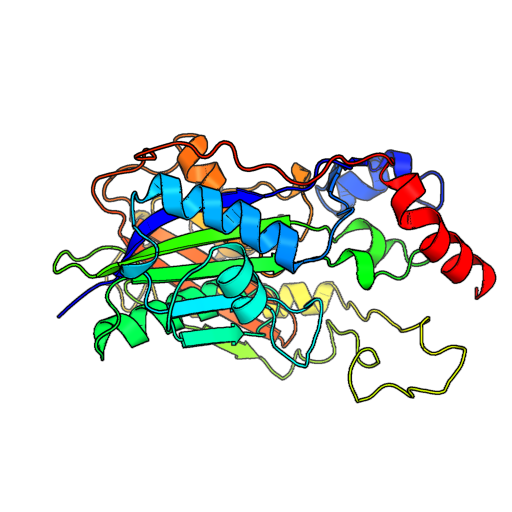E A 1 78 ? -1.122 22.387 -23.237 1.00 8.93 78 ILE A N 1
ATOM 572 C CA . ILE A 1 78 ? -1.481 23.616 -22.541 1.00 8.79 78 ILE A CA 1
ATOM 573 C C . ILE A 1 78 ? -2.480 23.264 -21.463 1.00 9.19 78 ILE A C 1
ATOM 574 O O . ILE A 1 78 ? -3.508 22.612 -21.750 1.00 9.14 78 ILE A O 1
ATOM 579 N N . VAL A 1 79 ? -2.191 23.666 -20.224 1.00 9.05 79 VAL A N 1
ATOM 580 C CA . VAL A 1 79 ? -3.161 23.543 -19.141 1.00 9.53 79 VAL A CA 1
ATOM 581 C C . VAL A 1 79 ? -3.653 24.951 -18.801 1.00 9.59 79 VAL A C 1
ATOM 582 O O . VAL A 1 79 ? -2.882 25.793 -18.318 1.00 10.02 79 VAL A O 1
ATOM 586 N N . ALA A 1 80 ? -4.944 25.186 -19.061 1.00 9.66 80 ALA A N 1
ATOM 587 C CA . ALA A 1 80 ? -5.602 26.434 -18.702 1.00 9.78 80 ALA A CA 1
ATOM 588 C C . ALA A 1 80 ? -6.119 26.273 -17.291 1.00 10.11 80 ALA A C 1
ATOM 589 O O . ALA A 1 80 ? -6.956 25.406 -17.044 1.00 9.69 80 ALA A O 1
ATOM 591 N N . THR A 1 81 ? -5.612 27.098 -16.384 1.00 9.97 81 THR A N 1
ATOM 592 C CA . THR A 1 81 ? -5.957 26.977 -14.956 1.00 10.33 81 THR A CA 1
ATOM 593 C C . THR A 1 81 ? -5.643 28.282 -14.252 1.00 10.79 81 THR A C 1
ATOM 594 O O . THR A 1 81 ? -4.727 29.023 -14.664 1.00 11.09 81 THR A O 1
ATOM 598 N N . CYS A 1 82 ? -6.399 28.545 -13.182 1.00 11.24 82 CYS A N 1
ATOM 599 C CA . CYS A 1 82 ? -6.073 29.589 -12.228 1.00 11.31 82 CYS A CA 1
ATOM 600 C C . CYS A 1 82 ? -5.893 29.011 -10.804 1.00 11.08 82 CYS A C 1
ATOM 601 O O . CYS A 1 82 ? -5.774 29.776 -9.825 1.00 11.78 82 CYS A O 1
ATOM 604 N N . SER A 1 83 ? -5.813 27.685 -10.723 1.00 10.77 83 SER A N 1
ATOM 605 C CA . SER A 1 83 ? -5.694 26.954 -9.452 1.00 11.38 83 SER A CA 1
ATOM 606 C C . SER A 1 83 ? -4.619 25.865 -9.516 1.00 11.43 83 SER A C 1
ATOM 607 O O . SER A 1 83 ? -4.827 24.727 -9.085 1.00 10.69 83 SER A O 1
ATOM 610 N N . PRO A 1 84 ? -3.433 26.192 -10.066 1.00 11.08 84 PRO A N 1
ATOM 611 C CA . PRO A 1 84 ? -2.428 25.146 -10.236 1.00 11.39 84 PRO A CA 1
ATOM 612 C C . PRO A 1 84 ? -1.855 24.602 -8.918 1.00 11.31 84 PRO A C 1
ATOM 613 O O . PRO A 1 84 ? -1.661 25.375 -8.007 1.00 11.90 84 PRO A O 1
ATOM 617 N N . ASP A 1 85 ? -1.568 23.311 -8.878 1.00 11.72 85 ASP A N 1
ATOM 618 C CA . ASP A 1 85 ? -0.874 22.681 -7.734 1.00 12.29 85 ASP A CA 1
ATOM 619 C C . ASP A 1 85 ? 0.311 23.532 -7.262 1.00 12.59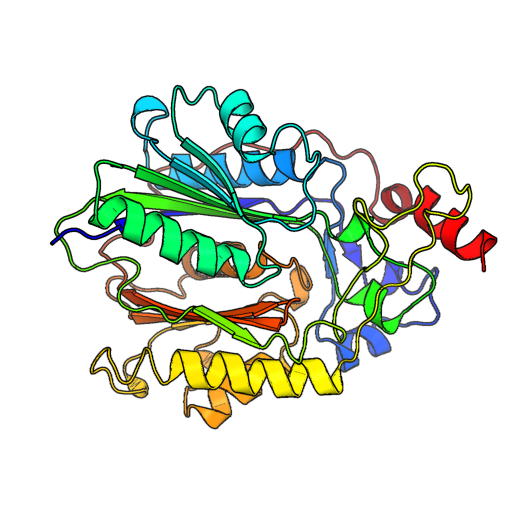 85 ASP A C 1
ATOM 620 O O . ASP A 1 85 ? 0.513 23.778 -6.048 1.00 13.09 85 ASP A O 1
ATOM 625 N N . SER A 1 86 ? 1.133 23.906 -8.239 1.00 12.40 86 SER A N 1
ATOM 626 C CA . SER A 1 86 ? 2.382 24.622 -8.015 1.00 12.67 86 SER A CA 1
ATOM 627 C C . SER A 1 86 ? 2.555 25.674 -9.085 1.00 12.44 86 SER A C 1
ATOM 628 O O . SER A 1 86 ? 1.936 25.607 -10.167 1.00 12.71 86 SER A O 1
ATOM 631 N N . LEU A 1 87 ? 3.397 26.646 -8.758 1.00 12.87 87 LEU A N 1
ATOM 632 C CA . LEU A 1 87 ? 3.891 27.641 -9.709 1.00 12.34 87 LEU A CA 1
ATOM 633 C C . LEU A 1 87 ? 5.276 27.266 -10.252 1.00 12.61 87 LEU A C 1
ATOM 634 O O . LEU A 1 87 ? 5.605 27.563 -11.415 1.00 12.96 87 LEU A O 1
ATOM 639 N N . ILE A 1 88 ? 6.084 26.615 -9.421 1.00 12.29 88 ILE A N 1
ATOM 640 C CA . ILE A 1 88 ? 7.388 26.131 -9.855 1.00 13.11 88 ILE A CA 1
ATOM 641 C C . ILE A 1 88 ? 7.437 24.634 -9.604 1.00 13.41 88 ILE A C 1
ATOM 642 O O . ILE A 1 88 ? 7.401 24.228 -8.427 1.00 14.41 88 ILE A O 1
ATOM 647 N N . PRO A 1 89 ? 7.467 23.784 -10.631 1.00 13.71 89 PRO A N 1
ATOM 648 C CA . PRO A 1 89 ? 7.208 24.107 -12.024 1.00 13.27 89 PRO A CA 1
ATOM 649 C C . PRO A 1 89 ? 5.711 24.222 -12.286 1.00 12.55 89 PRO A C 1
ATOM 650 O O . PRO A 1 89 ? 4.885 24.197 -11.354 1.00 12.19 89 PRO A O 1
ATOM 654 N N . ASN A 1 90 ? 5.382 24.400 -13.558 1.00 12.09 90 ASN A N 1
ATOM 655 C CA . ASN A 1 90 ? 4.003 24.436 -13.994 1.00 11.42 90 ASN A CA 1
ATOM 656 C C . ASN A 1 90 ? 3.352 23.062 -13.852 1.00 11.29 90 ASN A C 1
ATOM 657 O O . ASN A 1 90 ? 4.038 22.071 -13.547 1.00 11.92 90 ASN A O 1
ATOM 662 N N . ILE A 1 91 ? 2.029 22.982 -14.011 1.00 10.89 91 ILE A N 1
ATOM 663 C CA . ILE A 1 91 ? 1.373 21.687 -13.958 1.00 10.87 91 ILE A CA 1
ATOM 664 C C . ILE A 1 91 ? 1.163 21.006 -15.296 1.00 10.62 91 ILE A C 1
ATOM 665 O O . ILE A 1 91 ? 0.941 19.808 -15.336 1.00 10.22 91 ILE A O 1
ATOM 670 N N . ALA A 1 92 ? 1.285 21.723 -16.412 1.00 10.23 92 ALA A N 1
ATOM 671 C CA . ALA A 1 92 ? 1.315 21.028 -17.696 1.00 10.33 92 ALA A CA 1
ATOM 672 C C . ALA A 1 92 ? 2.439 19.979 -17.725 1.00 10.26 92 ALA A C 1
ATOM 673 O O . ALA A 1 92 ? 2.274 18.908 -18.292 1.00 10.43 92 ALA A O 1
ATOM 675 N N . SER A 1 93 ? 3.592 20.321 -17.156 1.00 10.45 93 SER A N 1
ATOM 676 C CA . SER A 1 93 ? 4.704 19.368 -17.035 1.00 10.48 93 SER A CA 1
ATOM 677 C C . SER A 1 93 ? 4.364 18.188 -16.130 1.00 10.92 93 SER A C 1
ATOM 678 O O . SER A 1 93 ? 4.944 17.126 -16.328 1.00 11.37 93 SER A O 1
ATOM 681 N N . ARG A 1 94 ? 3.440 18.353 -15.178 1.00 11.01 94 ARG A N 1
ATOM 682 C CA . ARG A 1 94 ? 3.005 17.216 -14.342 1.00 12.13 94 ARG A CA 1
ATOM 683 C C . ARG A 1 94 ? 2.123 16.246 -15.144 1.00 12.15 94 ARG A C 1
ATOM 684 O O . ARG A 1 94 ? 2.312 15.019 -15.115 1.00 11.68 94 ARG A O 1
ATOM 692 N N . VAL A 1 95 ? 1.173 16.791 -15.904 1.00 11.40 95 VAL A N 1
ATOM 693 C CA . VAL A 1 95 ? 0.398 15.963 -16.830 1.00 12.23 95 VAL A CA 1
ATOM 694 C C . VAL A 1 95 ? 1.331 15.208 -17.779 1.00 12.07 95 VAL A C 1
ATOM 695 O O . VAL A 1 95 ? 1.170 14.010 -18.014 1.00 12.31 95 VAL A O 1
ATOM 699 N N . GLN A 1 96 ? 2.341 15.914 -18.305 1.00 11.60 96 GLN A N 1
ATOM 700 C CA . GLN A 1 96 ? 3.308 15.334 -19.222 1.00 11.78 96 GLN A CA 1
ATOM 701 C C . GLN A 1 96 ? 4.073 14.168 -18.549 1.00 11.78 96 GLN A C 1
ATOM 702 O O . GLN A 1 96 ? 4.238 13.114 -19.146 1.00 12.46 96 GLN A O 1
ATOM 708 N N . GLN A 1 97 ? 4.508 14.400 -17.323 1.00 12.45 97 GLN A N 1
ATOM 709 C CA . GLN A 1 97 ? 5.240 13.379 -16.537 1.00 12.90 97 GLN A CA 1
ATOM 710 C C . GLN A 1 97 ? 4.336 12.174 -16.297 1.00 13.29 97 GLN A C 1
ATOM 711 O O . GLN A 1 97 ? 4.729 11.012 -16.550 1.00 14.50 97 GLN A O 1
ATOM 717 N N . ASN A 1 98 ? 3.110 12.448 -15.870 1.00 13.71 98 ASN A N 1
ATOM 718 C CA . ASN A 1 98 ? 2.170 11.363 -15.555 1.00 15.12 98 ASN A CA 1
ATOM 719 C C . ASN A 1 98 ? 1.890 10.452 -16.734 1.00 16.01 98 ASN A C 1
ATOM 720 O O . ASN A 1 98 ? 1.766 9.220 -16.575 1.00 16.83 98 ASN A O 1
ATOM 725 N N . LEU A 1 99 ? 1.774 11.046 -17.920 1.00 15.59 99 LEU A N 1
ATOM 726 C CA . LEU A 1 99 ? 1.456 10.325 -19.131 1.00 16.21 99 LEU A CA 1
ATOM 727 C C . LEU A 1 99 ? 2.666 9.862 -19.936 1.00 15.57 99 LEU A C 1
ATOM 728 O O . LEU A 1 99 ? 2.490 9.182 -20.938 1.00 16.35 99 LEU A O 1
ATOM 733 N N . GLY A 1 100 ? 3.876 10.205 -19.499 1.00 15.41 100 GLY A N 1
ATOM 734 C CA . GLY A 1 100 ? 5.075 9.778 -20.207 1.00 16.07 100 GLY A CA 1
ATOM 735 C C . GLY A 1 100 ? 5.162 10.336 -21.614 1.00 16.07 100 GLY A C 1
ATOM 736 O O . GLY A 1 100 ? 5.630 9.655 -22.530 1.00 17.33 100 GLY A O 1
ATOM 737 N N . ILE A 1 101 ? 4.705 11.573 -21.811 1.00 15.16 101 ILE A N 1
ATOM 738 C CA . ILE A 1 101 ? 4.787 12.213 -23.133 1.00 15.19 101 ILE A CA 1
ATOM 739 C C . ILE A 1 101 ? 6.187 12.840 -23.278 1.00 15.16 101 ILE A C 1
ATOM 740 O O . ILE A 1 101 ? 6.543 13.737 -22.514 1.00 14.84 101 ILE A O 1
ATOM 745 N N . PRO A 1 102 ? 6.986 12.361 -24.246 1.00 15.16 102 PRO A N 1
ATOM 746 C CA . PRO A 1 102 ? 8.318 12.955 -24.369 1.00 15.00 102 PRO A CA 1
ATOM 747 C C . PRO A 1 102 ? 8.236 14.325 -25.016 1.00 15.00 102 PRO A C 1
ATOM 748 O O . PRO A 1 102 ? 7.290 14.599 -25.735 1.00 16.33 102 PRO A O 1
ATOM 752 N N . SER A 1 103 ? 9.213 15.159 -24.686 1.00 16.04 103 SER A N 1
ATOM 753 C CA . SER A 1 103 ? 9.585 16.379 -25.382 1.00 14.64 103 SER A CA 1
ATOM 754 C C . SER A 1 103 ? 8.583 17.513 -25.651 1.00 13.29 103 SER A C 1
ATOM 755 O O . SER A 1 103 ? 9.034 18.635 -25.849 1.00 13.61 103 SER A O 1
ATOM 758 N N . ALA A 1 104 ? 7.284 17.245 -25.667 1.00 12.18 104 ALA A N 1
ATOM 759 C CA . ALA A 1 104 ? 6.305 18.280 -26.018 1.00 11.11 104 ALA A CA 1
ATOM 760 C C . ALA A 1 104 ? 6.493 19.597 -25.263 1.00 10.99 104 ALA A C 1
ATOM 761 O O . ALA A 1 104 ? 6.819 19.610 -24.052 1.00 10.56 104 ALA A O 1
ATOM 763 N N . ALA A 1 105 ? 6.247 20.715 -25.953 1.00 10.03 105 ALA A N 1
ATOM 764 C CA . ALA A 1 105 ? 6.134 21.991 -25.234 1.00 10.36 105 ALA A CA 1
ATOM 765 C C . ALA A 1 105 ? 5.026 21.853 -24.212 1.00 10.56 105 ALA A C 1
ATOM 766 O O . ALA A 1 105 ? 3.987 21.280 -24.525 1.00 10.32 105 ALA A O 1
ATOM 768 N N . ALA A 1 106 ? 5.218 22.405 -23.019 1.00 9.65 106 ALA A N 1
ATOM 769 C CA . ALA A 1 106 ? 4.240 22.255 -21.932 1.00 9.88 106 ALA A CA 1
ATOM 770 C C . ALA A 1 106 ? 4.160 23.555 -21.142 1.00 9.48 106 ALA A C 1
ATOM 771 O O . ALA A 1 106 ? 5.154 23.957 -20.548 1.00 8.87 106 ALA A O 1
ATOM 773 N N . PHE A 1 107 ? 2.998 24.222 -21.167 1.00 9.30 107 PHE A N 1
ATOM 774 C CA . PHE A 1 107 ? 2.840 25.452 -20.385 1.00 9.23 107 PHE A CA 1
ATOM 775 C C . PHE A 1 107 ? 1.473 25.605 -19.767 1.00 9.30 107 PHE A C 1
ATOM 776 O O . PHE A 1 107 ? 0.504 25.034 -20.264 1.00 9.16 107 PHE A O 1
ATOM 784 N N . ASP A 1 108 ? 1.402 26.363 -18.663 1.00 9.37 108 ASP A N 1
ATOM 785 C CA . ASP A 1 108 ? 0.123 26.723 -18.060 1.00 9.99 108 ASP A CA 1
ATOM 786 C C . ASP A 1 108 ? -0.256 28.110 -18.569 1.00 9.63 108 ASP A C 1
ATOM 787 O O . ASP A 1 108 ? 0.597 29.003 -18.712 1.00 10.37 108 ASP A O 1
ATOM 792 N N . LEU A 1 109 ? -1.538 28.278 -18.847 1.00 9.67 109 LEU A N 1
ATOM 793 C CA . LEU A 1 109 ? -2.086 29.502 -19.398 1.00 9.31 109 LEU A CA 1
ATOM 794 C C . LEU A 1 109 ? -3.142 29.974 -18.420 1.00 9.23 109 LEU A C 1
ATOM 795 O O . LEU A 1 109 ? -4.062 29.215 -18.099 1.00 9.20 109 LEU A O 1
ATOM 800 N N . ASN A 1 110 ? -3.013 31.213 -17.945 1.00 8.75 110 ASN A N 1
ATOM 801 C CA . ASN A 1 110 ? -3.996 31.783 -17.021 1.00 9.42 110 ASN A CA 1
ATOM 802 C C . ASN A 1 110 ? -4.765 32.938 -17.649 1.00 9.46 110 ASN A C 1
ATOM 803 O O . ASN A 1 110 ? -4.223 34.023 -17.816 1.00 10.24 110 ASN A O 1
ATOM 808 N N . ALA A 1 111 ? -6.023 32.688 -18.005 1.00 9.86 111 ALA A N 1
ATOM 809 C CA . ALA A 1 111 ? -6.966 33.743 -18.409 1.00 9.99 111 ALA A CA 1
ATOM 810 C C . ALA A 1 111 ? -8.341 33.474 -17.750 1.00 10.31 111 ALA A C 1
ATOM 811 O O . ALA A 1 111 ? -9.402 33.767 -18.316 1.00 10.78 111 ALA A O 1
ATOM 813 N N . ALA A 1 112 ? -8.284 32.930 -16.531 1.00 10.21 112 ALA A N 1
ATOM 814 C CA . ALA A 1 112 ? -9.483 32.626 -15.730 1.00 10.54 112 ALA A CA 1
ATOM 815 C C . ALA A 1 112 ? -10.422 31.731 -16.542 1.00 10.34 112 ALA A C 1
ATOM 816 O O . ALA A 1 112 ? -9.959 30.865 -17.257 1.00 10.25 112 ALA A O 1
ATOM 818 N N . ALA A 1 113 ? -11.734 31.898 -16.448 1.00 10.71 113 ALA A N 1
ATOM 819 C CA . ALA A 1 113 ? -12.639 30.951 -17.099 1.00 11.06 113 ALA A CA 1
ATOM 820 C C . ALA A 1 113 ? -12.603 31.026 -18.642 1.00 11.57 113 ALA A C 1
ATOM 821 O O . ALA A 1 113 ? -13.132 30.141 -19.286 1.00 14.08 113 ALA A O 1
ATOM 823 N N . THR A 1 114 ? -12.009 32.069 -19.214 1.00 10.64 114 THR A N 1
ATOM 824 C CA . THR A 1 114 ? -11.844 32.155 -20.667 1.00 10.47 114 THR A CA 1
ATOM 825 C C . THR A 1 114 ? -10.594 31.382 -21.112 1.00 9.79 114 THR A C 1
ATOM 826 O O . THR A 1 114 ? -10.291 31.269 -22.306 1.00 9.88 114 THR A O 1
ATOM 830 N N . GLY A 1 115 ? -9.868 30.813 -20.145 1.00 9.70 115 GLY A N 1
ATOM 831 C CA . GLY A 1 115 ? -8.601 30.162 -20.424 1.00 9.35 115 GLY A CA 1
ATOM 832 C C . GLY A 1 115 ? -8.645 28.984 -21.368 1.00 9.26 115 GLY A C 1
ATOM 833 O O . GLY A 1 115 ? -7.701 28.788 -22.127 1.00 9.08 115 GLY A O 1
ATOM 834 N N . PHE A 1 116 ? -9.699 28.169 -21.327 1.00 9.64 116 PHE A N 1
ATOM 835 C CA . PHE A 1 116 ? -9.765 27.092 -22.297 1.00 9.55 116 PHE A CA 1
ATOM 836 C C . PHE A 1 116 ? -9.890 27.651 -23.736 1.00 9.40 116 PHE A C 1
ATOM 837 O O . PHE A 1 116 ? -9.160 27.237 -24.647 1.00 9.18 116 PHE A O 1
ATOM 845 N N . LEU A 1 117 ? -10.774 28.625 -23.937 1.00 9.46 117 LEU A N 1
ATOM 846 C CA . LEU A 1 117 ? -10.882 29.278 -25.240 1.00 9.54 117 LEU A CA 1
ATOM 847 C C . LEU A 1 117 ? -9.550 29.930 -25.667 1.00 9.42 117 LEU A C 1
ATOM 848 O O . LEU A 1 117 ? -9.130 29.812 -26.812 1.00 9.26 117 LEU A O 1
ATOM 853 N N . TYR A 1 118 ? -8.882 30.621 -24.742 1.00 8.89 118 TYR A N 1
ATOM 854 C CA . TYR A 1 118 ? -7.557 31.153 -25.047 1.00 9.12 118 TYR A CA 1
ATOM 855 C C . TYR A 1 118 ? -6.608 30.047 -25.461 1.00 8.88 118 TYR A C 1
ATOM 856 O O . TYR A 1 118 ? -5.796 30.218 -26.377 1.00 8.95 118 TYR A O 1
ATOM 865 N N . GLY A 1 119 ? -6.657 28.916 -24.754 1.00 8.55 119 GLY A N 1
ATOM 866 C CA . GLY A 1 119 ? -5.799 27.770 -25.079 1.00 8.87 119 GLY A CA 1
ATOM 867 C C . GLY A 1 119 ? -6.102 27.143 -26.428 1.00 8.66 119 GLY A C 1
ATOM 868 O O . GLY A 1 119 ? -5.193 26.760 -27.170 1.00 8.78 119 GLY A O 1
ATOM 869 N N . LEU A 1 120 ? -7.379 27.066 -26.772 1.00 8.99 120 LEU A N 1
ATOM 870 C CA . LEU A 1 120 ? -7.790 26.545 -28.074 1.00 9.14 120 LEU A CA 1
ATOM 871 C C . LEU A 1 120 ? -7.303 27.452 -29.214 1.00 8.98 120 LEU A C 1
ATOM 872 O O . LEU A 1 120 ? -6.756 26.991 -30.222 1.00 8.76 120 LEU A O 1
ATOM 877 N N . GLU A 1 121 ? -7.484 28.752 -29.033 1.00 8.67 121 GLU A N 1
ATOM 878 C CA . GLU A 1 121 ? -6.962 29.756 -29.968 1.00 8.99 121 GLU A CA 1
ATOM 879 C C . GLU A 1 121 ? -5.438 29.645 -30.105 1.00 9.08 121 GLU A C 1
ATOM 880 O O . GLU A 1 121 ? -4.905 29.535 -31.213 1.00 8.91 121 GLU A O 1
ATOM 886 N N . THR A 1 122 ? -4.740 29.585 -28.971 1.00 8.93 122 THR A N 1
ATOM 887 C CA . THR A 1 122 ? -3.314 29.530 -28.989 1.00 9.29 122 THR A CA 1
ATOM 888 C C . THR A 1 122 ? -2.773 28.261 -29.664 1.00 8.88 122 THR A C 1
ATOM 889 O O . THR A 1 122 ? -1.891 28.321 -30.515 1.00 8.53 122 THR A O 1
ATOM 893 N N . ALA A 1 123 ? -3.303 27.109 -29.274 1.00 8.86 123 ALA A N 1
ATOM 894 C CA . ALA A 1 123 ? -2.853 25.861 -29.877 1.00 8.84 123 ALA A CA 1
ATOM 895 C C . ALA A 1 123 ? -3.150 25.807 -31.376 1.00 8.70 123 ALA A C 1
ATOM 896 O O . ALA A 1 123 ? -2.336 25.332 -32.173 1.00 8.89 123 ALA A O 1
ATOM 898 N N . THR A 1 124 ? -4.333 26.282 -31.760 1.00 8.76 124 THR A N 1
ATOM 899 C CA . THR A 1 124 ? -4.729 26.250 -33.157 1.00 8.92 124 THR A CA 1
ATOM 900 C C . THR A 1 124 ? -3.747 27.096 -33.967 1.00 9.20 124 THR A C 1
ATOM 901 O O . THR A 1 124 ? -3.262 26.651 -34.993 1.00 9.53 124 THR A O 1
ATOM 905 N N . ARG A 1 125 ? -3.435 28.308 -33.519 1.00 9.67 125 ARG A N 1
ATOM 906 C CA . ARG A 1 125 ? -2.532 29.140 -34.299 1.00 10.15 125 ARG A CA 1
ATOM 907 C C . ARG A 1 125 ? -1.085 28.627 -34.290 1.00 10.04 125 ARG A C 1
ATOM 908 O O . ARG A 1 125 ? -0.387 28.741 -35.292 1.00 10.11 125 ARG A O 1
ATOM 916 N N . LEU A 1 126 ? -0.621 28.086 -33.164 1.00 9.58 126 LEU A N 1
ATOM 917 C CA . LEU A 1 126 ? 0.691 27.458 -33.125 1.00 10.03 126 LEU A CA 1
ATOM 918 C C . LEU A 1 126 ? 0.767 26.344 -34.171 1.00 10.18 126 LEU A C 1
ATOM 919 O O . LEU A 1 126 ? 1.773 26.218 -34.900 1.00 9.99 126 LEU A O 1
ATOM 924 N N . MET A 1 127 ? -0.290 25.536 -34.257 1.00 10.56 127 MET A N 1
ATOM 925 C CA . MET A 1 127 ? -0.301 24.440 -35.225 1.00 10.49 127 MET A CA 1
ATOM 926 C C . MET A 1 127 ? -0.362 24.946 -36.670 1.00 10.98 127 MET A C 1
ATOM 927 O O . MET A 1 127 ? 0.272 24.396 -37.565 1.00 11.43 127 MET A O 1
ATOM 932 N N . GLN A 1 128 ? -1.109 26.013 -36.901 1.00 10.99 128 GLN A N 1
ATOM 933 C CA . GLN A 1 128 ? -1.232 26.564 -38.240 1.00 11.64 128 GLN A CA 1
ATOM 934 C C . GLN A 1 128 ? 0.065 27.199 -38.754 1.00 12.17 128 GLN A C 1
ATOM 935 O O . GLN A 1 128 ? 0.379 27.112 -39.948 1.00 13.12 128 GLN A O 1
ATOM 941 N N . ALA A 1 129 ? 0.813 27.821 -37.859 1.00 11.99 129 ALA A N 1
ATOM 942 C CA . ALA A 1 129 ? 1.983 28.587 -38.245 1.00 12.75 129 ALA A CA 1
ATOM 943 C C . ALA A 1 129 ? 3.310 27.874 -38.064 1.00 13.67 129 ALA A C 1
ATOM 944 O O . ALA A 1 129 ? 4.346 28.364 -38.549 1.00 15.12 129 ALA A O 1
ATOM 946 N N . SER A 1 130 ? 3.320 26.738 -37.387 1.00 13.00 130 SER A N 1
ATOM 947 C CA . SER A 1 130 ? 4.569 26.023 -37.205 1.00 14.29 130 SER A CA 1
ATOM 948 C C . SER A 1 130 ? 4.344 24.523 -37.214 1.00 14.69 130 SER A C 1
ATOM 949 O O . SER A 1 130 ? 3.390 24.053 -37.827 1.00 16.93 130 SER A O 1
ATOM 952 N N . HIS A 1 131 ? 5.242 23.774 -36.581 1.00 15.79 131 HIS A N 1
ATOM 953 C CA . HIS A 1 131 ? 5.363 22.339 -36.876 1.00 16.15 131 HIS A CA 1
ATOM 954 C C . HIS A 1 131 ? 4.445 21.391 -36.097 1.00 16.12 131 HIS A C 1
ATOM 955 O O . HIS A 1 131 ? 4.320 20.227 -36.490 1.00 17.84 131 HIS A O 1
ATOM 962 N N . TYR A 1 132 ? 3.788 21.873 -35.035 1.00 12.69 132 TYR A N 1
ATOM 963 C CA . TYR A 1 132 ? 3.059 21.050 -34.059 1.00 12.04 132 TYR A CA 1
ATOM 964 C C . TYR A 1 132 ? 1.977 20.205 -34.741 1.00 12.37 132 TYR A C 1
ATOM 965 O O . TYR A 1 132 ? 1.121 20.751 -35.426 1.00 13.06 132 TYR A O 1
ATOM 974 N N . ARG A 1 133 ? 2.058 18.882 -34.593 1.00 12.08 133 ARG A N 1
ATOM 975 C CA . ARG A 1 133 ? 1.171 17.969 -35.299 1.00 12.87 133 ARG A CA 1
ATOM 976 C C . ARG A 1 133 ? -0.115 17.665 -34.541 1.00 11.45 133 ARG A C 1
ATOM 977 O O . ARG A 1 133 ? -1.183 17.549 -35.155 1.00 11.18 133 ARG A O 1
ATOM 985 N N . HIS A 1 134 ? 0.008 17.476 -33.226 1.00 11.49 134 HIS A N 1
ATOM 986 C CA . HIS A 1 134 ? -1.127 17.264 -32.333 1.00 11.35 134 HIS A CA 1
ATOM 987 C C . HIS A 1 134 ? -0.905 18.036 -31.051 1.00 10.95 134 HIS A C 1
ATOM 988 O O . HIS A 1 134 ? 0.241 18.236 -30.640 1.00 10.97 134 HIS A O 1
ATOM 995 N N . ALA A 1 135 ? -2.001 18.451 -30.424 1.00 10.64 135 ALA A N 1
ATOM 996 C CA . ALA A 1 135 ? -1.944 19.190 -29.170 1.00 10.30 135 ALA A CA 1
ATOM 997 C C . ALA A 1 135 ? -2.971 18.689 -28.183 1.00 10.45 135 ALA A C 1
ATOM 998 O O . ALA A 1 135 ? -4.058 18.204 -28.560 1.00 11.09 135 ALA A O 1
ATOM 1000 N N . LEU A 1 136 ? -2.636 18.837 -26.915 1.00 10.54 136 LEU A N 1
ATOM 1001 C CA . LEU A 1 136 ? -3.517 18.530 -25.791 1.00 10.83 136 LEU A CA 1
ATOM 1002 C C . LEU A 1 136 ? -3.822 19.849 -25.079 1.00 10.58 136 LEU A C 1
ATOM 1003 O O . LEU A 1 136 ? -2.897 20.539 -24.636 1.00 11.09 136 LEU A O 1
ATOM 1008 N N . VAL A 1 137 ? -5.092 20.237 -25.032 1.00 9.76 137 VAL A N 1
ATOM 1009 C CA . VAL A 1 137 ? -5.504 21.480 -24.381 1.00 9.57 137 VAL A CA 1
ATOM 1010 C C . VAL A 1 137 ? -6.515 21.112 -23.318 1.00 9.85 137 VAL A C 1
ATOM 1011 O O . VAL A 1 137 ? -7.554 20.523 -23.633 1.00 9.78 137 VAL A O 1
ATOM 1015 N N . ILE A 1 138 ? -6.211 21.499 -22.078 1.00 10.03 138 ILE A N 1
ATOM 1016 C CA . ILE A 1 138 ? -6.953 21.078 -20.889 1.00 10.39 138 ILE A CA 1
ATOM 1017 C C . ILE A 1 138 ? -7.381 22.309 -20.108 1.00 11.05 138 ILE A C 1
ATOM 1018 O O . ILE A 1 138 ? -6.566 23.189 -19.881 1.00 12.28 138 ILE A O 1
ATOM 1023 N N . GLY A 1 139 ? -8.644 22.374 -19.692 1.00 10.17 139 GLY A N 1
ATOM 1024 C CA . GLY A 1 139 ? -9.071 23.329 -18.681 1.00 10.29 139 GLY A CA 1
ATOM 1025 C C . GLY A 1 139 ? -9.292 22.551 -17.399 1.00 10.54 139 GLY A C 1
ATOM 1026 O O . GLY A 1 139 ? -10.093 21.611 -17.388 1.00 10.79 139 GLY A O 1
ATOM 1027 N N . ALA A 1 140 ? -8.594 22.910 -16.322 1.00 10.20 140 ALA A N 1
ATOM 1028 C CA . ALA A 1 140 ? -8.660 22.121 -15.071 1.00 10.25 140 ALA A CA 1
ATOM 1029 C C . ALA A 1 140 ? -8.594 23.042 -13.875 1.00 10.81 140 ALA A C 1
ATOM 1030 O O . ALA A 1 140 ? -7.755 23.927 -13.832 1.00 11.25 140 ALA A O 1
ATOM 1032 N N . GLU A 1 141 ? -9.471 22.816 -12.889 1.00 11.18 141 GLU A N 1
ATOM 1033 C CA . GLU A 1 141 ? -9.547 23.700 -11.717 1.00 11.31 141 GLU A CA 1
ATOM 1034 C C . GLU A 1 141 ? -9.919 22.943 -10.443 1.00 12.61 141 GLU A C 1
ATOM 1035 O O . GLU A 1 141 ? -10.711 21.979 -10.483 1.00 12.67 141 GLU A O 1
ATOM 1041 N N . ARG A 1 142 ? -9.317 23.383 -9.342 1.00 12.73 142 ARG A N 1
ATOM 1042 C CA . ARG A 1 142 ? -9.758 23.071 -7.978 1.00 13.63 142 ARG A CA 1
ATOM 1043 C C . ARG A 1 142 ? -10.081 24.413 -7.318 1.00 13.44 142 ARG A C 1
ATOM 1044 O O . ARG A 1 142 ? -9.336 24.923 -6.470 1.00 13.52 142 ARG A O 1
ATOM 1052 N N . LEU A 1 143 ? -11.188 25.014 -7.734 1.00 12.81 143 LEU A N 1
ATOM 1053 C CA . LEU A 1 143 ? -11.623 26.294 -7.181 1.00 12.95 143 LEU A CA 1
ATOM 1054 C C . LEU A 1 143 ? -11.975 26.222 -5.695 1.00 13.27 143 LEU A C 1
ATOM 1055 O O . LEU A 1 143 ? -11.900 27.239 -4.999 1.00 13.43 143 LEU A O 1
ATOM 1060 N N . SER A 1 144 ? -12.341 25.031 -5.220 1.00 13.75 144 SER A N 1
ATOM 1061 C CA . SER A 1 144 ? -12.713 24.850 -3.806 1.00 14.43 144 SER A CA 1
ATOM 1062 C C . SER A 1 144 ? -11.577 25.270 -2.869 1.00 14.43 144 SER A C 1
ATOM 1063 O O . SER A 1 144 ? -11.822 25.619 -1.722 1.00 15.52 144 SER A O 1
ATOM 1066 N N . PHE A 1 145 ? -10.339 25.249 -3.355 1.00 14.28 145 PHE A N 1
ATOM 1067 C CA . PHE A 1 145 ? -9.199 25.762 -2.578 1.00 15.06 145 PHE A CA 1
ATOM 1068 C C . PHE A 1 145 ? -9.365 27.184 -2.100 1.00 15.26 145 PHE A C 1
ATOM 1069 O O . PHE A 1 145 ? -8.887 27.521 -1.008 1.00 16.86 145 PHE A O 1
ATOM 1077 N N . TYR A 1 146 ? -10.030 28.015 -2.900 1.00 14.90 146 TYR A N 1
ATOM 1078 C CA . TYR A 1 146 ? -10.060 29.462 -2.704 1.00 15.30 146 TYR A CA 1
ATOM 1079 C C . TYR A 1 146 ? -11.189 30.018 -1.843 1.00 15.45 146 TYR A C 1
ATOM 1080 O O . TYR A 1 146 ? -11.143 31.193 -1.460 1.00 15.52 146 TYR A O 1
ATOM 1089 N N . LEU A 1 147 ? -12.225 29.222 -1.607 1.00 16.03 147 LEU A N 1
ATOM 1090 C CA . LEU A 1 147 ? -13.504 29.792 -1.195 1.00 17.07 147 LEU A CA 1
ATOM 1091 C C . LEU A 1 147 ? -13.514 30.184 0.272 1.00 17.84 147 LEU A C 1
ATOM 1092 O O . LEU A 1 147 ? -12.826 29.580 1.082 1.00 17.39 147 LEU A O 1
ATOM 1097 N N . ASP A 1 148 ? -14.267 31.247 0.552 1.00 19.80 148 ASP A N 1
ATOM 1098 C CA . ASP A 1 148 ? -14.524 31.759 1.904 1.00 22.69 148 ASP A CA 1
ATOM 1099 C C . ASP A 1 148 ? -15.821 31.096 2.376 1.00 22.45 148 ASP A C 1
ATOM 1100 O O . ASP A 1 148 ? -16.921 31.484 1.961 1.00 22.47 148 ASP A O 1
ATOM 1105 N N . TRP A 1 149 ? -15.674 30.085 3.226 1.00 23.83 149 TRP A N 1
ATOM 1106 C CA . TRP A 1 149 ? -16.789 29.249 3.630 1.00 24.36 149 TRP A CA 1
ATOM 1107 C C . TRP A 1 149 ? -17.722 29.936 4.624 1.00 25.76 149 TRP A C 1
ATOM 1108 O O . TRP A 1 149 ? -18.622 29.280 5.146 1.00 26.47 149 TRP A O 1
ATOM 1119 N N . THR A 1 150 ? -17.512 31.230 4.870 1.00 26.00 150 THR A N 1
ATOM 1120 C CA . THR A 1 150 ? -18.451 32.040 5.639 1.00 27.39 150 THR A CA 1
ATOM 1121 C C . THR A 1 150 ? -19.276 32.969 4.761 1.00 26.28 150 THR A C 1
ATOM 1122 O O . THR A 1 150 ? -20.149 33.662 5.278 1.00 25.32 150 THR A O 1
ATOM 1126 N N . LYS A 1 151 ? -19.004 33.001 3.449 1.00 25.68 151 LYS A N 1
ATOM 1127 C CA . LYS A 1 151 ? -19.674 33.928 2.530 1.00 27.01 151 LYS A CA 1
ATOM 1128 C C . LYS A 1 151 ? -20.548 33.166 1.547 1.00 25.35 151 LYS A C 1
ATOM 1129 O O . LYS A 1 151 ? -20.066 32.652 0.533 1.00 24.40 151 LYS A O 1
ATOM 1135 N N . ARG A 1 152 ? -21.838 33.104 1.846 1.00 25.21 152 ARG A N 1
ATOM 1136 C CA . ARG A 1 152 ? -22.760 32.304 1.052 1.00 25.89 152 ARG A CA 1
ATOM 1137 C C . ARG A 1 152 ? -22.914 32.756 -0.393 1.00 26.82 152 ARG A C 1
ATOM 1138 O O . ARG A 1 152 ? -23.232 31.937 -1.251 1.00 27.11 152 ARG A O 1
ATOM 1146 N N . ASP A 1 153 ? -22.734 34.039 -0.686 1.00 26.86 153 ASP A N 1
ATOM 1147 C CA . ASP A 1 153 ? -22.987 34.471 -2.061 1.00 28.68 153 ASP A CA 1
ATOM 1148 C C . ASP A 1 153 ? -21.926 33.950 -3.050 1.00 26.89 153 ASP A C 1
ATOM 1149 O O . ASP A 1 153 ? -22.240 33.781 -4.221 1.00 27.21 153 ASP A O 1
ATOM 1154 N N . THR A 1 154 ? -20.700 33.685 -2.587 1.00 24.16 154 THR A N 1
ATOM 1155 C CA . THR A 1 154 ? -19.653 33.116 -3.453 1.00 22.77 154 THR A CA 1
ATOM 1156 C C . THR A 1 154 ? -19.388 31.636 -3.195 1.00 21.56 154 THR A C 1
ATOM 1157 O O . THR A 1 154 ? -19.028 30.888 -4.113 1.00 20.47 154 THR A O 1
ATOM 1161 N N . ALA A 1 155 ? -19.549 31.182 -1.951 1.00 18.86 155 ALA A N 1
ATOM 1162 C CA . ALA A 1 155 ? -19.249 29.781 -1.631 1.00 18.25 155 ALA A CA 1
ATOM 1163 C C . ALA A 1 155 ? -20.127 28.767 -2.364 1.00 17.59 155 ALA A C 1
ATOM 1164 O O . ALA A 1 155 ? -19.755 27.612 -2.488 1.00 18.24 155 ALA A O 1
ATOM 1166 N N . VAL A 1 156 ? -21.299 29.182 -2.816 1.00 17.37 156 VAL A N 1
ATOM 1167 C CA . VAL A 1 156 ? -22.231 28.261 -3.453 1.00 17.74 156 VAL A CA 1
ATOM 1168 C C . VAL A 1 156 ? -22.061 28.191 -4.975 1.00 17.50 156 VAL A C 1
ATOM 1169 O O . VAL A 1 156 ? -22.724 27.386 -5.626 1.00 18.80 156 VAL A O 1
ATOM 1173 N N . LEU A 1 157 ? -21.171 29.018 -5.537 1.00 17.23 157 LEU A N 1
ATOM 1174 C CA . LEU A 1 157 ? -21.103 29.178 -6.993 1.00 17.16 157 LEU A CA 1
ATOM 1175 C C . LEU A 1 157 ? -20.107 28.290 -7.713 1.00 16.33 157 LEU A C 1
ATOM 1176 O O . LEU A 1 157 ? -20.300 27.993 -8.884 1.00 16.69 157 LEU A O 1
ATOM 1181 N N . PHE A 1 158 ? -19.049 27.896 -7.020 1.00 15.70 158 PHE A N 1
ATOM 1182 C CA . PHE A 1 158 ? -17.860 27.359 -7.675 1.00 14.82 158 PHE A CA 1
ATOM 1183 C C . PHE A 1 158 ? -17.632 25.895 -7.361 1.00 15.84 158 PHE A C 1
ATOM 1184 O O . PHE A 1 158 ? -17.961 25.419 -6.269 1.00 16.53 158 PHE A O 1
ATOM 1192 N N . GLY A 1 159 ? -17.059 25.178 -8.322 1.00 14.44 159 GLY A N 1
ATOM 1193 C CA . GLY A 1 159 ? -16.702 23.791 -8.121 1.00 14.52 159 GLY A CA 1
ATOM 1194 C C . GLY A 1 159 ? -15.440 23.399 -8.849 1.00 13.51 159 GLY A C 1
ATOM 1195 O O . GLY A 1 159 ? -14.749 24.251 -9.439 1.00 15.38 159 GLY A O 1
ATOM 1196 N N . ASP A 1 160 ? -15.172 22.104 -8.826 1.00 13.66 160 ASP A N 1
ATOM 1197 C CA . ASP A 1 160 ? -13.923 21.553 -9.327 1.00 13.28 160 ASP A CA 1
ATOM 1198 C C . ASP A 1 160 ? -14.193 20.613 -10.493 1.00 13.33 160 ASP A C 1
ATOM 1199 O O . ASP A 1 160 ? -15.259 19.986 -10.598 1.00 13.35 160 ASP A O 1
ATOM 1204 N N . GLY A 1 161 ? -13.200 20.478 -11.366 1.00 12.96 161 GLY A N 1
ATOM 1205 C CA . GLY A 1 161 ? -13.313 19.568 -12.488 1.00 12.89 161 GLY A CA 1
ATOM 1206 C C . GLY A 1 161 ? -12.327 19.883 -13.590 1.00 12.51 161 GLY A C 1
ATOM 1207 O O . GLY A 1 161 ? -11.606 20.865 -13.508 1.00 11.95 161 GLY A O 1
ATOM 1208 N N . ALA A 1 162 ? -12.299 19.033 -14.612 1.00 12.39 162 ALA A N 1
ATOM 1209 C CA . ALA A 1 162 ? -11.420 19.232 -15.763 1.00 11.80 162 ALA A CA 1
ATOM 1210 C C . ALA A 1 162 ? -12.073 18.733 -17.034 1.00 11.97 162 ALA A C 1
ATOM 1211 O O . ALA A 1 162 ? -12.841 17.774 -16.994 1.00 12.20 162 ALA A O 1
ATOM 1213 N N . GLY A 1 163 ? -11.765 19.386 -18.157 1.00 10.86 163 GLY A N 1
ATOM 1214 C CA . GLY A 1 163 ? -12.118 18.902 -19.484 1.00 11.08 163 GLY A CA 1
ATOM 1215 C C . GLY A 1 163 ? -10.929 19.068 -20.404 1.00 10.63 163 GLY A C 1
ATOM 1216 O O . GLY A 1 163 ? -10.097 19.945 -20.173 1.00 11.43 163 GLY A O 1
ATOM 1217 N N . ALA A 1 164 ? -10.850 18.250 -21.446 1.00 10.11 164 ALA A N 1
ATOM 1218 C CA . ALA A 1 164 ? -9.718 18.275 -22.355 1.00 10.08 164 ALA A CA 1
ATOM 1219 C C . ALA A 1 164 ? -10.138 18.047 -23.788 1.00 10.27 164 ALA A C 1
ATOM 1220 O O . ALA A 1 164 ? -11.158 17.388 -24.075 1.00 9.78 164 ALA A O 1
ATOM 1222 N N . VAL A 1 165 ? -9.327 18.562 -24.703 1.00 9.67 165 VAL A N 1
ATOM 1223 C CA . VAL A 1 165 ? -9.386 18.138 -26.091 1.00 9.74 165 VAL A CA 1
ATOM 1224 C C . VAL A 1 165 ? -8.014 17.743 -26.607 1.00 9.66 165 VAL A C 1
ATOM 1225 O O . VAL A 1 165 ? -6.990 18.185 -26.095 1.00 9.75 165 VAL A O 1
ATOM 1229 N N . VAL A 1 166 ? -8.024 16.923 -27.652 1.00 9.56 166 VAL A N 1
ATOM 1230 C CA . VAL A 1 166 ? -6.886 16.691 -28.516 1.00 9.75 166 VAL A CA 1
ATOM 1231 C C . VAL A 1 166 ? -7.182 17.328 -29.863 1.00 9.66 166 VAL A C 1
ATOM 1232 O O . VAL A 1 166 ? -8.293 17.195 -30.409 1.00 9.40 166 VAL A O 1
ATOM 1236 N N . LEU A 1 167 ? -6.197 18.068 -30.370 1.00 9.80 167 LEU A N 1
ATOM 1237 C CA . LEU A 1 167 ? -6.260 18.654 -31.694 1.00 9.73 167 LEU A CA 1
ATOM 1238 C C . LEU A 1 167 ? -5.281 17.964 -32.617 1.00 10.37 167 LEU A C 1
ATOM 1239 O O . LEU A 1 167 ? -4.162 17.675 -32.191 1.00 9.89 167 LEU A O 1
ATOM 1244 N N . SER A 1 168 ? -5.685 17.755 -33.880 1.00 10.11 168 SER A N 1
ATOM 1245 C CA . SER A 1 168 ? -4.822 17.153 -34.899 1.00 10.81 168 SER A CA 1
ATOM 1246 C C . SER A 1 168 ? -4.800 17.958 -36.174 1.00 10.94 168 SER A C 1
ATOM 1247 O O . SER A 1 168 ? -5.840 18.334 -36.697 1.00 11.02 168 SER A O 1
ATOM 1250 N N . LYS A 1 169 ? -3.603 18.199 -36.686 1.00 11.96 169 LYS A N 1
ATOM 1251 C CA . LYS A 1 169 ? -3.426 18.972 -37.902 1.00 12.89 169 LYS A CA 1
ATOM 1252 C C . LYS A 1 169 ? -4.053 18.294 -39.118 1.00 12.98 169 LYS A C 1
ATOM 1253 O O . LYS A 1 169 ? -3.899 17.076 -39.320 1.00 13.42 169 LYS A O 1
ATOM 1259 N N . THR A 1 170 ? -4.768 19.082 -39.910 1.00 12.47 170 THR A N 1
ATOM 1260 C CA . THR A 1 170 ? -5.444 18.589 -41.106 1.00 12.99 170 THR A CA 1
ATOM 1261 C C . THR A 1 170 ? -5.525 19.680 -42.164 1.00 13.64 170 THR A C 1
ATOM 1262 O O . THR A 1 170 ? -5.446 20.875 -41.831 1.00 13.88 170 THR A O 1
ATOM 1266 N N . GLU A 1 171 ? -5.640 19.263 -43.430 1.00 14.88 171 GLU A N 1
ATOM 1267 C CA . GLU A 1 171 ? -5.937 20.198 -44.523 1.00 16.72 171 GLU A CA 1
ATOM 1268 C C . GLU A 1 171 ? -7.428 20.543 -44.643 1.00 15.73 171 GLU A C 1
ATOM 1269 O O . GLU A 1 171 ? -7.776 21.495 -45.329 1.00 15.95 171 GLU A O 1
ATOM 1275 N N . GLN A 1 172 ? -8.295 19.790 -43.974 1.00 15.45 172 GLN A N 1
ATOM 1276 C CA . GLN A 1 172 ? -9.726 20.035 -44.026 1.00 16.30 172 GLN A CA 1
ATOM 1277 C C . GLN A 1 172 ? -10.112 21.230 -43.170 1.00 14.61 172 GLN A C 1
ATOM 1278 O O . GLN A 1 172 ? -9.519 21.436 -42.116 1.00 13.71 172 GLN A O 1
ATOM 1284 N N . LYS A 1 173 ? -11.098 22.001 -43.630 1.00 15.05 173 LYS A N 1
ATOM 1285 C CA . LYS A 1 173 ? -11.536 23.231 -42.951 1.00 14.93 173 LYS A CA 1
ATOM 1286 C C . LYS A 1 173 ? -12.467 22.924 -41.775 1.00 13.98 173 LYS A C 1
ATOM 1287 O O . LYS A 1 173 ? -13.708 22.976 -41.865 1.00 15.05 173 LYS A O 1
ATOM 1291 N N . VAL A 1 174 ? -11.843 22.527 -40.671 1.00 12.61 174 VAL A N 1
ATOM 1292 C CA . VAL A 1 174 ? -12.546 22.056 -39.482 1.00 12.33 174 VAL A CA 1
ATOM 1293 C C . VAL A 1 174 ? -11.816 22.559 -38.238 1.00 11.75 174 VAL A C 1
ATOM 1294 O O . VAL A 1 174 ? -10.729 23.149 -38.345 1.00 12.19 174 VAL A O 1
ATOM 1298 N N . GLY A 1 175 ? -12.411 22.323 -37.072 1.00 10.57 175 GLY A N 1
ATOM 1299 C CA . GLY A 1 175 ? -11.865 22.857 -35.818 1.00 10.75 175 GLY A CA 1
ATOM 1300 C C . GLY A 1 175 ? -12.108 24.359 -35.727 1.00 11.09 175 GLY A C 1
ATOM 1301 O O . GLY A 1 175 ? -12.993 24.905 -36.420 1.00 10.75 175 GLY A O 1
ATOM 1302 N N . LEU A 1 176 ? -11.339 25.028 -34.879 1.00 10.75 176 LEU A N 1
ATOM 1303 C CA . LEU A 1 176 ? -11.509 26.476 -34.684 1.00 11.01 176 LEU A CA 1
ATOM 1304 C C . LEU A 1 176 ? -11.198 27.235 -35.964 1.00 10.88 176 LEU A C 1
ATOM 1305 O O . LEU A 1 176 ? -10.115 27.122 -36.531 1.00 10.11 176 LEU A O 1
ATOM 1310 N N . GLN A 1 177 ? -12.181 28.010 -36.415 1.00 12.05 177 GLN A N 1
ATOM 1311 C CA . GLN A 1 177 ? -12.060 28.887 -37.552 1.00 14.06 177 GLN A CA 1
ATOM 1312 C C . GLN A 1 177 ? -11.723 30.275 -36.967 1.00 15.77 177 GLN A C 1
ATOM 1313 O O . GLN A 1 177 ? -10.653 30.470 -36.401 1.00 19.97 177 GLN A O 1
ATOM 1319 N N . ASP A 1 178 ? -12.601 31.243 -37.067 1.00 18.25 178 ASP A N 1
ATOM 1320 C CA . ASP A 1 178 ? -12.248 32.518 -36.484 1.00 17.20 178 ASP A CA 1
ATOM 1321 C C . ASP A 1 178 ? -12.441 32.515 -34.956 1.00 15.39 178 ASP A C 1
ATOM 1322 O O . ASP A 1 178 ? -13.269 31.774 -34.402 1.00 15.28 178 ASP A O 1
ATOM 1327 N N . ALA A 1 179 ? -11.675 33.363 -34.271 1.00 13.28 179 ALA A N 1
ATOM 1328 C CA . ALA A 1 179 ? -11.862 33.600 -32.843 1.00 11.99 179 ALA A CA 1
ATOM 1329 C C . ALA A 1 179 ? -11.493 35.046 -32.540 1.00 11.21 179 ALA A C 1
ATOM 1330 O O . ALA A 1 179 ? -10.636 35.629 -33.215 1.00 11.49 179 ALA A O 1
ATOM 1332 N N A GLN A 1 180 ? -12.147 35.611 -31.530 0.70 10.79 180 GLN A N 1
ATOM 1333 N N B GLN A 1 180 ? -12.163 35.634 -31.558 0.30 10.81 180 GLN A N 1
ATOM 1334 C CA A GLN A 1 180 ? -11.778 36.907 -30.983 0.70 11.28 180 GLN A CA 1
ATOM 1335 C CA B GLN A 1 180 ? -11.705 36.890 -30.995 0.30 10.75 180 GLN A CA 1
ATOM 1336 C C A GLN A 1 180 ? -11.694 36.743 -29.479 0.70 10.85 180 GLN A C 1
ATOM 1337 C C B GLN A 1 180 ? -11.682 36.766 -29.492 0.30 10.55 180 GLN A C 1
ATOM 1338 O O A GLN A 1 180 ? -12.709 36.470 -28.831 0.70 10.66 180 GLN A O 1
ATOM 1339 O O B GLN A 1 180 ? -12.722 36.571 -28.862 0.30 10.51 180 GLN A O 1
ATOM 1350 N N . ILE A 1 181 ? -10.477 36.862 -28.938 1.00 10.24 181 ILE A N 1
ATOM 1351 C CA . ILE A 1 181 ? -10.262 36.807 -27.501 1.00 10.04 181 ILE A CA 1
ATOM 1352 C C . ILE A 1 181 ? -9.736 38.181 -27.072 1.00 10.14 181 ILE A C 1
ATOM 1353 O O . ILE A 1 181 ? -9.106 38.893 -27.868 1.00 9.88 181 ILE A O 1
ATOM 1358 N N . GLY A 1 182 ? -10.029 38.546 -25.827 1.00 9.58 182 GLY A N 1
ATOM 1359 C CA . GLY A 1 182 ? -9.756 39.884 -25.350 1.00 9.98 182 GLY A CA 1
ATOM 1360 C C . GLY A 1 182 ? -9.887 39.999 -23.847 1.00 9.64 182 GLY A C 1
ATOM 1361 O O . GLY A 1 182 ? -10.052 38.999 -23.117 1.00 9.52 182 GLY A O 1
ATOM 1362 N N . CYS A 1 183 ? -9.844 41.241 -23.365 1.00 10.24 183 CYS A N 1
ATOM 1363 C CA . CYS A 1 183 ? -9.881 41.486 -21.927 1.00 10.58 183 CYS A CA 1
ATOM 1364 C C . CYS A 1 183 ? -10.311 42.937 -21.692 1.00 10.78 183 CYS A C 1
ATOM 1365 O O . CYS A 1 183 ? -9.830 43.855 -22.373 1.00 11.66 183 CYS A O 1
ATOM 1368 N N . ASP A 1 184 ? -11.291 43.091 -20.801 1.00 11.32 184 ASP A N 1
ATOM 1369 C CA . ASP A 1 184 ? -11.796 44.384 -20.335 1.00 12.02 184 ASP A CA 1
ATOM 1370 C C . ASP A 1 184 ? -11.152 44.607 -18.965 1.00 12.59 184 ASP A C 1
ATOM 1371 O O . ASP A 1 184 ? -11.674 44.194 -17.924 1.00 12.08 184 ASP A O 1
ATOM 1376 N N . ALA A 1 185 ? -9.981 45.235 -18.970 1.00 13.82 185 ALA A N 1
ATOM 1377 C CA . ALA A 1 185 ? -9.195 45.367 -17.749 1.00 14.29 185 ALA A CA 1
ATOM 1378 C C . ALA A 1 185 ? -9.816 46.400 -16.795 1.00 15.71 185 ALA A C 1
ATOM 1379 O O . ALA A 1 185 ? -9.454 46.443 -15.628 1.00 15.28 185 ALA A O 1
ATOM 1381 N N . GLN A 1 186 ? -10.800 47.164 -17.277 1.00 16.64 186 GLN A N 1
ATOM 1382 C CA . GLN A 1 186 ? -11.622 47.972 -16.360 1.00 18.28 186 GLN A CA 1
ATOM 1383 C C . GLN A 1 186 ? -12.501 47.143 -15.447 1.00 17.48 186 GLN A C 1
ATOM 1384 O O . GLN A 1 186 ? -13.013 47.661 -14.454 1.00 18.56 186 GLN A O 1
ATOM 1390 N N . GLY A 1 187 ? -12.675 45.860 -15.761 1.00 15.04 187 GLY A N 1
ATOM 1391 C CA . GLY A 1 187 ? -13.359 44.922 -14.878 1.00 15.14 187 GLY A CA 1
ATOM 1392 C C . GLY A 1 187 ? -12.446 44.090 -13.999 1.00 14.22 187 GLY A C 1
ATOM 1393 O O . GLY A 1 187 ? -12.886 43.091 -13.454 1.00 15.03 187 GLY A O 1
ATOM 1394 N N . ARG A 1 188 ? -11.162 44.447 -13.863 1.00 13.83 188 ARG A N 1
ATOM 1395 C CA . ARG A 1 188 ? -10.239 43.586 -13.144 1.00 13.79 188 ARG A CA 1
ATOM 1396 C C . ARG A 1 188 ? -10.585 43.381 -11.662 1.00 14.20 188 ARG A C 1
ATOM 1397 O O . ARG A 1 188 ? -10.313 42.319 -11.084 1.00 14.43 188 ARG A O 1
ATOM 1405 N N . ASP A 1 189 ? -11.178 44.392 -11.026 1.00 15.23 189 ASP A N 1
ATOM 1406 C CA . ASP A 1 189 ? -11.323 44.352 -9.577 1.00 15.50 189 ASP A CA 1
ATOM 1407 C C . ASP A 1 189 ? -12.650 43.759 -9.092 1.00 15.81 189 ASP A C 1
ATOM 1408 O O . ASP A 1 189 ? -12.788 43.445 -7.907 1.00 16.49 189 ASP A O 1
ATOM 1413 N N . ILE A 1 190 ? -13.604 43.578 -10.006 1.00 15.64 190 ILE A N 1
ATOM 1414 C CA . ILE A 1 190 ? -14.932 43.063 -9.661 1.00 15.69 190 ILE A CA 1
ATOM 1415 C C . ILE A 1 190 ? -15.011 41.546 -9.491 1.00 15.38 190 ILE A C 1
ATOM 1416 O O . ILE A 1 190 ? -16.027 41.035 -9.036 1.00 14.71 190 ILE A O 1
ATOM 1421 N N . LEU A 1 191 ? -13.959 40.821 -9.865 1.00 15.07 191 LEU A N 1
ATOM 1422 C CA . LEU A 1 191 ? -13.891 39.373 -9.662 1.00 15.68 191 LEU A CA 1
ATOM 1423 C C . LEU A 1 191 ? -12.425 39.039 -9.395 1.00 15.68 191 LEU A C 1
ATOM 1424 O O . LEU A 1 191 ? -11.593 39.129 -10.310 1.00 14.59 191 LEU A O 1
ATOM 1429 N N . ALA A 1 192 ? -12.086 38.704 -8.146 1.00 15.14 192 ALA A N 1
ATOM 1430 C CA . ALA A 1 192 ? -10.676 38.703 -7.743 1.00 15.15 192 ALA A CA 1
ATOM 1431 C C . ALA A 1 192 ? -10.423 38.033 -6.402 1.00 15.48 192 ALA A C 1
ATOM 1432 O O . ALA A 1 192 ? -11.246 38.109 -5.490 1.00 15.64 192 ALA A O 1
ATOM 1434 N N . VAL A 1 193 ? -9.241 37.427 -6.287 1.00 14.49 193 VAL A N 1
ATOM 1435 C CA . VAL A 1 193 ? -8.653 37.017 -5.013 1.00 14.78 193 VAL A CA 1
ATOM 1436 C C . VAL A 1 193 ? -7.267 37.684 -4.948 1.00 15.04 193 VAL A C 1
ATOM 1437 O O . VAL A 1 193 ? -6.254 37.055 -5.238 1.00 14.92 193 VAL A O 1
ATOM 1441 N N . PRO A 1 194 ? -7.229 38.984 -4.593 1.00 15.63 194 PRO A N 1
ATOM 1442 C CA . PRO A 1 194 ? -5.964 39.717 -4.702 1.00 15.69 194 PRO A CA 1
ATOM 1443 C C . PRO A 1 194 ? -4.833 39.190 -3.816 1.00 16.00 194 PRO A C 1
ATOM 1444 O O . PRO A 1 194 ? -3.680 39.407 -4.149 1.00 16.96 194 PRO A O 1
ATOM 1448 N N . LYS A 1 195 ? -5.144 38.471 -2.732 1.00 16.82 195 LYS A N 1
ATOM 1449 C CA . LYS A 1 195 ? -4.108 38.050 -1.773 1.00 17.25 195 LYS A CA 1
ATOM 1450 C C . LYS A 1 195 ? -3.876 36.536 -1.684 1.00 16.88 195 LYS A C 1
ATOM 1451 O O . LYS A 1 195 ? -3.483 36.000 -0.634 1.00 16.37 195 LYS A O 1
ATOM 1457 N N . PHE A 1 196 ? -4.056 35.840 -2.809 1.00 15.41 196 PHE A N 1
ATOM 1458 C CA . PHE A 1 196 ? -3.386 34.573 -2.994 1.00 14.62 196 PHE A CA 1
ATOM 1459 C C . PHE A 1 196 ? -2.482 34.712 -4.210 1.00 14.52 196 PHE A C 1
ATOM 1460 O O . PHE A 1 196 ? -2.960 34.921 -5.332 1.00 14.36 196 PHE A O 1
ATOM 1468 N N . GLY A 1 197 ? -1.185 34.570 -3.974 1.00 13.58 197 GLY A N 1
ATOM 1469 C CA . GLY A 1 197 ? -0.156 34.782 -4.987 1.00 13.25 197 GLY A CA 1
ATOM 1470 C C . GLY A 1 197 ? 1.010 35.476 -4.321 1.00 13.39 197 GLY A C 1
ATOM 1471 O O . GLY A 1 197 ? 1.057 35.535 -3.096 1.00 14.01 197 GLY A O 1
ATOM 1472 N N . THR A 1 198 ? 1.951 36.009 -5.096 1.00 13.30 198 THR A N 1
ATOM 1473 C CA . THR A 1 198 ? 3.124 36.643 -4.480 1.00 13.25 198 THR A CA 1
ATOM 1474 C C . THR A 1 198 ? 2.812 38.020 -3.881 1.00 14.53 198 THR A C 1
ATOM 1475 O O . THR A 1 198 ? 3.696 38.623 -3.274 1.00 15.60 198 THR A O 1
ATOM 1479 N N . ALA A 1 199 ? 1.589 38.513 -4.039 1.00 14.07 199 ALA A N 1
ATOM 1480 C CA . ALA A 1 199 ? 1.123 39.718 -3.343 1.00 15.28 199 ALA A CA 1
ATOM 1481 C C . ALA A 1 199 ? 0.866 39.432 -1.856 1.00 16.08 199 ALA A C 1
ATOM 1482 O O . ALA A 1 199 ? 0.773 40.371 -1.064 1.00 18.07 199 ALA A O 1
ATOM 1484 N N . MET A 1 200 ? 0.730 38.164 -1.479 1.00 16.14 200 MET A N 1
ATOM 1485 C CA . MET A 1 200 ? 0.355 37.814 -0.106 1.00 16.10 200 MET A CA 1
ATOM 1486 C C . MET A 1 200 ? 1.590 37.876 0.771 1.00 16.53 200 MET A C 1
ATOM 1487 O O . MET A 1 200 ? 2.720 37.833 0.277 1.00 16.45 200 MET A O 1
ATOM 1492 N N . ASP A 1 201 ? 1.356 37.994 2.075 1.00 17.30 201 ASP A N 1
ATOM 1493 C CA . ASP A 1 201 ? 2.429 37.970 3.053 1.00 18.03 201 ASP A CA 1
ATOM 1494 C C . ASP A 1 201 ? 2.630 36.518 3.460 1.00 17.40 201 ASP A C 1
ATOM 1495 O O . ASP A 1 201 ? 1.793 35.918 4.137 1.00 18.43 201 ASP A O 1
ATOM 1500 N N . ARG A 1 202 ? 3.755 35.965 3.032 1.00 17.17 202 ARG A N 1
ATOM 1501 C CA . ARG A 1 202 ? 4.104 34.572 3.239 1.00 17.09 202 ARG A CA 1
ATOM 1502 C C . ARG A 1 202 ? 4.157 34.179 4.719 1.00 17.60 202 ARG A C 1
ATOM 1503 O O . ARG A 1 202 ? 3.945 33.020 5.071 1.00 17.92 202 ARG A O 1
ATOM 1511 N N . PHE A 1 203 ? 4.464 35.160 5.556 1.00 19.38 203 PHE A N 1
ATOM 1512 C CA . PHE A 1 203 ? 4.674 34.923 6.989 1.00 20.87 203 PHE A CA 1
ATOM 1513 C C . PHE A 1 203 ? 3.666 35.647 7.882 1.00 22.46 203 PHE A C 1
ATOM 1514 O O . PHE A 1 203 ? 3.964 35.971 9.036 1.00 25.58 203 PHE A O 1
ATOM 1522 N N . ASP A 1 204 ? 2.466 35.887 7.359 1.00 22.65 204 ASP A N 1
ATOM 1523 C CA . ASP A 1 204 ? 1.347 36.352 8.157 1.00 23.97 204 ASP A CA 1
ATOM 1524 C C . ASP A 1 204 ? 0.488 35.153 8.476 1.00 25.12 204 ASP A C 1
ATOM 1525 O O . ASP A 1 204 ? 0.030 34.442 7.571 1.00 23.49 204 ASP A O 1
ATOM 1530 N N . ALA A 1 205 ? 0.251 34.927 9.771 1.00 25.48 205 ALA A N 1
ATOM 1531 C CA . ALA A 1 205 ? -0.460 33.733 10.224 1.00 25.64 205 ALA A CA 1
ATOM 1532 C C . ALA A 1 205 ? -1.939 33.745 9.804 1.00 24.37 205 ALA A C 1
ATOM 1533 O O . ALA A 1 205 ? -2.587 32.693 9.773 1.00 25.75 205 ALA A O 1
ATOM 1535 N N . ASP A 1 206 ? -2.464 34.926 9.496 1.00 23.90 206 ASP A N 1
ATOM 1536 C CA . ASP A 1 206 ? -3.837 35.073 9.023 1.00 23.48 206 ASP A CA 1
ATOM 1537 C C . ASP A 1 206 ? -3.923 35.109 7.488 1.00 21.28 206 ASP A C 1
ATOM 1538 O O . ASP A 1 206 ? -4.961 35.468 6.931 1.00 20.15 206 ASP A O 1
ATOM 1543 N N . ASN A 1 207 ? -2.846 34.734 6.795 1.00 19.40 207 ASN A N 1
ATOM 1544 C CA . ASN A 1 207 ? -2.842 34.906 5.335 1.00 19.20 207 ASN A CA 1
ATOM 1545 C C . ASN A 1 207 ? -3.785 33.988 4.567 1.00 19.76 207 ASN A C 1
ATOM 1546 O O . ASN A 1 207 ? -4.019 34.217 3.384 1.00 18.54 207 ASN A O 1
ATOM 1551 N N . GLY A 1 208 ? -4.322 32.961 5.228 1.00 19.26 208 GLY A N 1
ATOM 1552 C CA . GLY A 1 208 ? -5.307 32.078 4.599 1.00 19.23 208 GLY A CA 1
ATOM 1553 C C . GLY A 1 208 ? -6.702 32.674 4.476 1.00 19.79 208 GLY A C 1
ATOM 1554 O O . GLY A 1 208 ? -7.531 32.167 3.702 1.00 18.82 208 GLY A O 1
ATOM 1555 N N . TYR A 1 209 ? -6.977 33.742 5.226 1.00 20.41 209 TYR A N 1
ATOM 1556 C CA . TYR A 1 209 ? -8.316 34.323 5.307 1.00 21.66 209 TYR A CA 1
ATOM 1557 C C . TYR A 1 209 ? -8.448 35.483 4.348 1.00 21.77 209 TYR A C 1
ATOM 1558 O O . TYR A 1 209 ? -8.688 36.623 4.743 1.00 23.63 209 TYR A O 1
ATOM 1567 N N . TRP A 1 210 ? -8.285 35.177 3.061 1.00 21.01 210 TRP A N 1
ATOM 1568 C CA . TRP A 1 210 ? -8.339 36.195 2.021 1.00 19.33 210 TRP A CA 1
ATOM 1569 C C . TRP A 1 210 ? -9.765 36.488 1.563 1.00 19.12 210 TRP A C 1
ATOM 1570 O O . TRP A 1 210 ? -10.671 35.661 1.710 1.00 19.91 210 TRP A O 1
ATOM 1581 N N . ALA A 1 211 ? -9.943 37.680 1.014 1.00 18.80 211 ALA A N 1
ATOM 1582 C CA . ALA A 1 211 ? -11.216 38.089 0.456 1.00 19.92 211 ALA A CA 1
ATOM 1583 C C . ALA A 1 211 ? -11.369 37.506 -0.946 1.00 20.25 211 ALA A C 1
ATOM 1584 O O . ALA A 1 211 ? -10.387 37.420 -1.693 1.00 20.35 211 ALA A O 1
ATOM 1586 N N . PHE A 1 212 ? -12.589 37.090 -1.268 1.00 20.62 212 PHE A N 1
ATOM 1587 C CA . PHE A 1 212 ? -12.977 36.689 -2.625 1.00 20.67 212 PHE A CA 1
ATOM 1588 C C . PHE A 1 212 ? -13.960 37.737 -3.121 1.00 19.98 212 PHE A C 1
ATOM 1589 O O . PHE A 1 212 ? -15.152 37.713 -2.803 1.00 20.18 212 PHE A O 1
ATOM 1597 N N . ASP A 1 213 ? -13.449 38.698 -3.870 1.00 18.75 213 ASP A N 1
ATOM 1598 C CA . ASP A 1 213 ? -14.269 39.793 -4.350 1.00 18.66 213 ASP A CA 1
ATOM 1599 C C . ASP A 1 213 ? -15.103 39.347 -5.536 1.00 18.71 213 ASP A C 1
ATOM 1600 O O . ASP A 1 213 ? -14.590 38.718 -6.471 1.00 17.55 213 ASP A O 1
ATOM 1605 N N . PHE A 1 214 ? -16.388 39.685 -5.489 1.00 18.80 214 PHE A N 1
ATOM 1606 C CA . PHE A 1 214 ? -17.356 39.259 -6.492 1.00 18.71 214 PHE A CA 1
ATOM 1607 C C . PHE A 1 214 ? -18.473 40.293 -6.559 1.00 19.41 214 PHE A C 1
ATOM 1608 O O . PHE A 1 214 ? -19.290 40.367 -5.645 1.00 19.87 214 PHE A O 1
ATOM 1616 N N . VAL A 1 215 ? -18.467 41.134 -7.594 1.00 18.53 215 VAL A N 1
ATOM 1617 C CA . VAL A 1 215 ? -19.517 42.137 -7.782 1.00 17.86 215 VAL A CA 1
ATOM 1618 C C . VAL A 1 215 ? -20.427 41.698 -8.925 1.00 17.47 215 VAL A C 1
ATOM 1619 O O . VAL A 1 215 ? -20.205 42.047 -10.089 1.00 17.54 215 VAL A O 1
ATOM 1623 N N . GLY A 1 216 ? -21.452 40.930 -8.571 1.00 18.17 216 GLY A N 1
ATOM 1624 C CA . GLY A 1 216 ? -22.261 40.196 -9.550 1.00 17.57 216 GLY A CA 1
ATOM 1625 C C . GLY A 1 216 ? -22.865 41.028 -10.663 1.00 18.29 216 GLY A C 1
ATOM 1626 O O . GLY A 1 216 ? -22.809 40.637 -11.840 1.00 17.66 216 GLY A O 1
ATOM 1627 N N . LYS A 1 217 ? -23.448 42.177 -10.317 1.00 18.97 217 LYS A N 1
ATOM 1628 C CA . LYS A 1 217 ? -24.140 43.010 -11.318 1.00 18.67 217 LYS A CA 1
ATOM 1629 C C . LYS A 1 217 ? -23.179 43.572 -12.355 1.00 18.50 217 LYS A C 1
ATOM 1630 O O . LYS A 1 217 ? -23.522 43.713 -13.536 1.00 18.06 217 LYS A O 1
ATOM 1632 N N . GLU A 1 218 ? -21.978 43.914 -11.902 1.00 17.62 218 GLU A N 1
ATOM 1633 C CA . GLU A 1 218 ? -20.958 44.452 -12.776 1.00 18.23 218 GLU A CA 1
ATOM 1634 C C . GLU A 1 218 ? -20.348 43.351 -13.650 1.00 16.03 218 GLU A C 1
ATOM 1635 O O . GLU A 1 218 ? -20.097 43.575 -14.835 1.00 15.92 218 GLU A O 1
ATOM 1641 N N . ILE A 1 219 ? -20.148 42.169 -13.071 1.00 15.95 219 ILE A N 1
ATOM 1642 C CA . ILE A 1 219 ? -19.661 41.020 -13.835 1.00 15.69 219 ILE A CA 1
ATOM 1643 C C . ILE A 1 219 ? -20.663 40.710 -14.971 1.00 15.41 219 ILE A C 1
ATOM 1644 O O . ILE A 1 219 ? -20.284 40.545 -16.136 1.00 14.14 219 ILE A O 1
ATOM 1649 N N . PHE A 1 220 ? -21.953 40.649 -14.626 1.00 15.47 220 PHE A N 1
ATOM 1650 C CA . PHE A 1 220 ? -23.012 40.400 -15.620 1.00 16.61 220 PHE A CA 1
ATOM 1651 C C . PHE A 1 220 ? -22.923 41.376 -16.791 1.00 16.21 220 PHE A C 1
ATOM 1652 O O . PHE A 1 220 ? -22.893 40.971 -17.954 1.00 15.65 220 PHE A O 1
ATOM 1660 N N . LYS A 1 221 ? -22.915 42.674 -16.483 1.00 15.51 221 LYS A N 1
ATOM 1661 C CA . LYS A 1 221 ? -22.876 43.704 -17.504 1.00 16.79 221 LYS A CA 1
ATOM 1662 C C . LYS A 1 221 ? -21.656 43.577 -18.433 1.00 15.74 221 LYS A C 1
ATOM 1663 O O . LYS A 1 221 ? -21.770 43.606 -19.683 1.00 15.39 221 LYS A O 1
ATOM 1668 N N . ARG A 1 222 ? -20.490 43.447 -17.830 1.00 14.72 222 ARG A N 1
ATOM 1669 C CA . ARG A 1 222 ? -19.249 43.390 -18.613 1.00 14.13 222 ARG A CA 1
ATOM 1670 C C . ARG A 1 222 ? -19.088 42.089 -19.386 1.00 13.44 222 ARG A C 1
ATOM 1671 O O . ARG A 1 222 ? -18.495 42.074 -20.481 1.00 13.14 222 ARG A O 1
ATOM 1679 N N . ALA A 1 223 ? -19.619 41.005 -18.821 1.00 13.14 223 ALA A N 1
ATOM 1680 C CA . ALA A 1 223 ? -19.578 39.691 -19.463 1.00 13.11 223 ALA A CA 1
ATOM 1681 C C . ALA A 1 223 ? -20.459 39.661 -20.705 1.00 13.50 223 ALA A C 1
ATOM 1682 O O . ALA A 1 223 ? -20.041 39.183 -21.779 1.00 13.58 223 ALA A O 1
ATOM 1684 N N . VAL A 1 224 ? -21.685 40.147 -20.575 1.00 13.13 224 VAL A N 1
ATOM 1685 C CA . VAL A 1 224 ? -22.593 40.195 -21.732 1.00 13.45 224 VAL A CA 1
ATOM 1686 C C . VAL A 1 224 ? -22.028 41.111 -22.823 1.00 12.98 224 VAL A C 1
ATOM 1687 O O . VAL A 1 224 ? -22.083 40.805 -24.009 1.00 12.90 224 VAL A O 1
ATOM 1691 N N . ARG A 1 225 ? -21.472 42.242 -22.425 1.00 12.80 225 ARG A N 1
ATOM 1692 C CA . ARG A 1 225 ? -20.872 43.180 -23.396 1.00 13.72 225 ARG A CA 1
ATOM 1693 C C . ARG A 1 225 ? -19.685 42.550 -24.138 1.00 13.26 225 ARG A C 1
ATOM 1694 O O . ARG A 1 225 ? -19.613 42.594 -25.377 1.00 12.80 225 ARG A O 1
ATOM 1702 N N . GLY A 1 226 ? -18.768 41.975 -23.366 1.00 12.11 226 GLY A N 1
ATOM 1703 C CA . GLY A 1 226 ? -17.533 41.429 -23.895 1.00 12.23 226 GLY A CA 1
ATOM 1704 C C . GLY A 1 226 ? -17.781 40.198 -24.749 1.00 11.88 226 GLY A C 1
ATOM 1705 O O . GLY A 1 226 ? -17.288 40.111 -25.876 1.00 11.69 226 GLY A O 1
ATOM 1706 N N . MET A 1 227 ? -18.540 39.234 -24.228 1.00 12.05 227 MET A N 1
ATOM 1707 C CA . MET A 1 227 ? -18.839 38.030 -25.034 1.00 11.95 227 MET A CA 1
ATOM 1708 C C . MET A 1 227 ? -19.669 38.371 -26.249 1.00 11.88 227 MET A C 1
ATOM 1709 O O . MET A 1 227 ? -19.448 37.858 -27.327 1.00 11.36 227 MET A O 1
ATOM 1714 N N . GLY A 1 228 ? -20.661 39.232 -26.061 1.00 11.61 228 GLY A N 1
ATOM 1715 C CA . GLY A 1 228 ? -21.512 39.602 -27.160 1.00 12.08 228 GLY A CA 1
ATOM 1716 C C . GLY A 1 228 ? -20.777 40.199 -28.324 1.00 11.26 228 GLY A C 1
ATOM 1717 O O . GLY A 1 228 ? -20.980 39.797 -29.470 1.00 11.64 228 GLY A O 1
ATOM 1718 N N . ALA A 1 229 ? -19.909 41.172 -28.066 1.00 11.13 229 ALA A N 1
ATOM 1719 C CA . ALA A 1 229 ? -19.212 41.831 -29.140 1.00 11.35 229 ALA A CA 1
ATOM 1720 C C . ALA A 1 229 ? -18.202 40.896 -29.789 1.00 10.92 229 ALA A C 1
ATOM 1721 O O . ALA A 1 229 ? -17.999 40.957 -30.977 1.00 11.92 229 ALA A O 1
ATOM 1723 N N . ALA A 1 230 ? -17.574 40.012 -28.997 1.00 10.67 230 ALA A N 1
ATOM 1724 C CA . ALA A 1 230 ? -16.667 39.027 -29.562 1.00 10.61 230 ALA A CA 1
ATOM 1725 C C . ALA A 1 230 ? -17.398 38.074 -30.488 1.00 10.59 230 ALA A C 1
ATOM 1726 O O . ALA A 1 230 ? -16.906 37.792 -31.583 1.00 10.99 230 ALA A O 1
ATOM 1728 N N . ALA A 1 231 ? -18.557 37.583 -30.038 1.00 10.80 231 ALA A N 1
ATOM 1729 C CA . ALA A 1 231 ? -19.363 36.679 -30.874 1.00 11.24 231 ALA A CA 1
ATOM 1730 C C . ALA A 1 231 ? -19.773 37.390 -32.175 1.00 11.65 231 ALA A C 1
ATOM 1731 O O . ALA A 1 231 ? -19.713 36.817 -33.273 1.00 11.90 231 ALA A O 1
ATOM 1733 N N . GLN A 1 232 ? -20.167 38.664 -32.073 1.00 11.53 232 GLN A N 1
ATOM 1734 C CA . GLN A 1 232 ? -20.504 39.411 -33.285 1.00 12.10 232 GLN A CA 1
ATOM 1735 C C . GLN A 1 232 ? -19.343 39.563 -34.254 1.00 12.54 232 GLN A C 1
ATOM 1736 O O . GLN A 1 232 ? -19.515 39.438 -35.473 1.00 12.68 232 GLN A O 1
ATOM 1742 N N A GLN A 1 233 ? -18.150 39.837 -33.733 0.70 13.33 233 GLN A N 1
ATOM 1743 N N B GLN A 1 233 ? -18.156 39.846 -33.719 0.30 12.74 233 GLN A N 1
ATOM 1744 C CA A GLN A 1 233 ? -16.975 39.989 -34.592 0.70 15.31 233 GLN A CA 1
ATOM 1745 C CA B GLN A 1 233 ? -16.957 39.988 -34.541 0.30 13.48 233 GLN A CA 1
ATOM 1746 C C A GLN A 1 233 ? -16.686 38.696 -35.333 0.70 14.61 233 GLN A C 1
ATOM 1747 C C B GLN A 1 233 ? -16.694 38.707 -35.320 0.30 13.61 233 GLN A C 1
ATOM 1748 O O A GLN A 1 233 ? -16.426 38.721 -36.535 0.70 15.87 233 GLN A O 1
ATOM 1749 O O B GLN A 1 233 ? -16.456 38.746 -36.526 0.30 14.14 233 GLN A O 1
ATOM 1760 N N . VAL A 1 234 ? -16.757 37.578 -34.619 1.00 13.76 234 VAL A N 1
ATOM 1761 C CA . VAL A 1 234 ? -16.522 36.262 -35.220 1.00 14.06 234 VAL A CA 1
ATOM 1762 C C . VAL A 1 234 ? -17.574 35.957 -36.289 1.00 14.64 234 VAL A C 1
ATOM 1763 O O . VAL A 1 234 ? -17.227 35.559 -37.414 1.00 15.32 234 VAL A O 1
ATOM 1767 N N . LEU A 1 235 ? -18.845 36.168 -35.959 1.00 15.42 235 LEU A N 1
ATOM 1768 C CA . LEU A 1 235 ? -19.915 35.881 -36.926 1.00 17.05 235 LEU A CA 1
ATOM 1769 C C . LEU A 1 235 ? -19.807 36.747 -38.154 1.00 18.47 235 LEU A C 1
ATOM 1770 O O . LEU A 1 235 ? -19.902 36.255 -39.283 1.00 18.20 235 LEU A O 1
ATOM 1775 N N . ALA A 1 236 ? -19.580 38.037 -37.941 1.00 18.60 236 ALA A N 1
ATOM 1776 C CA . ALA A 1 236 ? -19.453 38.971 -39.040 1.00 21.09 236 ALA A CA 1
ATOM 1777 C C . ALA A 1 236 ? -18.288 38.591 -39.959 1.00 22.46 236 ALA A C 1
ATOM 1778 O O . ALA A 1 236 ? -18.438 38.586 -41.183 1.00 26.47 236 ALA A O 1
ATOM 1780 N N . ARG A 1 237 ? -17.153 38.207 -39.391 1.00 22.95 237 ARG A N 1
ATOM 1781 C CA . ARG A 1 237 ? -16.010 37.744 -40.171 1.00 24.49 237 ARG A CA 1
ATOM 1782 C C . ARG A 1 237 ? -16.236 36.383 -40.864 1.00 23.31 237 ARG A C 1
ATOM 1783 O O . ARG A 1 237 ? -15.667 36.127 -41.931 1.00 26.72 237 ARG A O 1
ATOM 1791 N N A SER A 1 238 ? -17.058 35.529 -40.252 0.70 21.52 238 SER A N 1
ATOM 1792 N N B SER A 1 238 ? -17.044 35.519 -40.267 0.30 23.43 238 SER A N 1
ATOM 1793 C CA A SER A 1 238 ? -17.309 34.163 -40.756 0.70 19.98 238 SER A CA 1
ATOM 1794 C CA B SER A 1 238 ? -17.234 34.173 -40.798 0.30 22.92 238 SER A CA 1
ATOM 1795 C C A SER A 1 238 ? -18.133 34.147 -42.044 0.70 21.17 238 SER A C 1
ATOM 1796 C C B SER A 1 238 ? -18.200 34.104 -41.986 0.30 22.82 238 SER A C 1
ATOM 1797 O O A SER A 1 238 ? -18.057 33.192 -42.804 0.70 20.14 238 SER A O 1
ATOM 1798 O O B SER A 1 238 ? -18.289 33.066 -42.637 0.30 22.12 238 SER A O 1
ATOM 1803 N N . GLY A 1 239 ? -18.939 35.184 -42.243 1.00 22.29 239 GLY A N 1
ATOM 1804 C CA . GLY A 1 239 ? -19.942 35.193 -43.304 1.00 23.12 239 GLY A CA 1
ATOM 1805 C C . GLY A 1 239 ? -21.179 34.350 -43.040 1.00 23.85 239 GLY A C 1
ATOM 1806 O O . GLY A 1 239 ? -22.035 34.229 -43.909 1.00 24.64 239 GLY A O 1
ATOM 1807 N N . LEU A 1 240 ? -21.298 33.752 -41.852 1.00 23.94 240 LEU A N 1
ATOM 1808 C CA . LEU A 1 240 ? -22.503 33.009 -41.521 1.00 23.50 240 LEU A CA 1
ATOM 1809 C C . LEU A 1 240 ? -23.559 34.002 -41.066 1.00 21.44 240 LEU A C 1
ATOM 1810 O O . LEU A 1 240 ? -23.248 35.056 -40.503 1.00 21.89 240 LEU A O 1
ATOM 1815 N N . SER A 1 241 ? -24.807 33.643 -41.297 1.00 21.04 241 SER A N 1
ATOM 1816 C CA . SER A 1 241 ? -25.896 34.302 -40.616 1.00 19.66 241 SER A CA 1
ATOM 1817 C C . SER A 1 241 ? -26.083 33.683 -39.247 1.00 17.58 241 SER A C 1
ATOM 1818 O O . SER A 1 241 ? -25.608 32.590 -38.950 1.00 16.75 241 SER A O 1
ATOM 1821 N N . THR A 1 242 ? -26.768 34.408 -38.386 1.00 15.79 242 THR A N 1
ATOM 1822 C CA . THR A 1 242 ? -26.967 33.952 -37.037 1.00 15.67 242 THR A CA 1
ATOM 1823 C C . THR A 1 242 ? -27.659 32.587 -36.987 1.00 16.03 242 THR A C 1
ATOM 1824 O O . THR A 1 242 ? -27.284 31.723 -36.183 1.00 16.32 242 THR A O 1
ATOM 1828 N N . GLU A 1 243 ? -28.615 32.361 -37.888 1.00 16.30 243 GLU A N 1
ATOM 1829 C CA . GLU A 1 243 ? -29.383 31.123 -37.878 1.00 17.05 243 GLU A CA 1
ATOM 1830 C C . GLU A 1 243 ? -28.555 29.898 -38.284 1.00 16.89 243 GLU A C 1
ATOM 1831 O O . GLU A 1 243 ? -28.987 28.764 -38.015 1.00 16.89 243 GLU A O 1
ATOM 1837 N N . GLU A 1 244 ? -27.394 30.124 -38.885 1.00 16.65 244 GLU A N 1
ATOM 1838 C CA . GLU A 1 244 ? -26.488 29.045 -39.294 1.00 17.56 244 GLU A CA 1
ATOM 1839 C C . GLU A 1 244 ? -25.651 28.463 -38.144 1.00 16.79 244 GLU A C 1
ATOM 1840 O O . GLU A 1 244 ? -25.024 27.417 -38.317 1.00 16.78 244 GLU A O 1
ATOM 1846 N N . ILE A 1 245 ? -25.633 29.118 -36.989 1.00 15.02 245 ILE A N 1
ATOM 1847 C CA . ILE A 1 245 ? -25.028 28.523 -35.789 1.00 14.69 245 ILE A CA 1
ATOM 1848 C C . ILE A 1 245 ? -25.930 27.412 -35.247 1.00 13.69 245 ILE A C 1
ATOM 1849 O O . ILE A 1 245 ? -27.122 27.622 -34.956 1.00 14.96 245 ILE A O 1
ATOM 1854 N N . ASP A 1 246 ? -25.372 26.208 -35.123 1.00 13.16 246 ASP A N 1
ATOM 1855 C CA . ASP A 1 246 ? -26.131 25.043 -34.714 1.00 13.33 246 ASP A CA 1
ATOM 1856 C C . ASP A 1 246 ? -26.177 24.844 -33.205 1.00 13.30 246 ASP A C 1
ATOM 1857 O O . ASP A 1 246 ? -27.206 24.439 -32.655 1.00 13.47 246 ASP A O 1
ATOM 1862 N N . VAL A 1 247 ? -25.051 25.090 -32.534 1.00 13.12 247 VAL A N 1
ATOM 1863 C CA . VAL A 1 247 ? -24.905 24.830 -31.122 1.00 12.84 247 VAL A CA 1
ATOM 1864 C C . VAL A 1 247 ? -24.083 25.973 -30.499 1.00 12.30 247 VAL A C 1
ATOM 1865 O O . VAL A 1 247 ? -23.121 26.432 -31.107 1.00 11.90 247 VAL A O 1
ATOM 1869 N N . VAL A 1 248 ? -24.450 26.386 -29.293 1.00 11.60 248 VAL A N 1
ATOM 1870 C CA . VAL A 1 248 ? -23.631 27.289 -28.479 1.00 11.97 248 VAL A CA 1
ATOM 1871 C C . VAL A 1 248 ? -23.070 26.517 -27.284 1.00 11.83 248 VAL A C 1
ATOM 1872 O O . VAL A 1 248 ? -23.809 25.853 -26.544 1.00 11.75 248 VAL A O 1
ATOM 1876 N N . ILE A 1 249 ? -21.754 26.626 -27.099 1.00 11.38 249 ILE A N 1
ATOM 1877 C CA . ILE A 1 249 ? -21.047 26.027 -25.946 1.00 12.31 249 ILE A CA 1
ATOM 1878 C C . ILE A 1 249 ? -20.479 27.171 -25.119 1.00 12.10 249 ILE A C 1
ATOM 1879 O O . ILE A 1 249 ? -19.413 27.735 -25.442 1.00 12.23 249 ILE A O 1
ATOM 1884 N N . PRO A 1 250 ? -21.206 27.567 -24.061 1.00 12.51 250 PRO A N 1
ATOM 1885 C CA . PRO A 1 250 ? -20.837 28.744 -23.276 1.00 12.42 250 PRO A CA 1
ATOM 1886 C C . PRO A 1 250 ? -20.187 28.404 -21.943 1.00 12.52 250 PRO A C 1
ATOM 1887 O O . PRO A 1 250 ? -20.364 27.307 -21.394 1.00 12.09 250 PRO A O 1
ATOM 1891 N N . HIS A 1 251 ? -19.454 29.374 -21.420 1.00 12.25 251 HIS A N 1
ATOM 1892 C CA . HIS A 1 251 ? -19.032 29.330 -20.044 1.00 12.47 251 HIS A CA 1
ATOM 1893 C C . HIS A 1 251 ? -20.271 29.193 -19.141 1.00 13.09 251 HIS A C 1
ATOM 1894 O O . HIS A 1 251 ? -21.346 29.740 -19.465 1.00 13.72 251 HIS A O 1
ATOM 1901 N N . GLN A 1 252 ? -20.115 28.415 -18.073 1.00 13.73 252 GLN A N 1
ATOM 1902 C CA . GLN A 1 252 ? -21.197 28.083 -17.142 1.00 14.21 252 GLN A CA 1
ATOM 1903 C C . GLN A 1 252 ? -21.005 28.847 -15.835 1.00 16.10 252 GLN A C 1
ATOM 1904 O O . GLN A 1 252 ? -20.596 28.294 -14.847 1.00 17.80 252 GLN A O 1
ATOM 1910 N N . ALA A 1 253 ? -21.267 30.142 -15.863 1.00 17.90 253 ALA A N 1
ATOM 1911 C CA . ALA A 1 253 ? -21.161 30.963 -14.648 1.00 17.87 253 ALA A CA 1
ATOM 1912 C C . ALA A 1 253 ? -22.532 31.239 -14.056 1.00 18.90 253 ALA A C 1
ATOM 1913 O O . ALA A 1 253 ? -22.692 31.290 -12.831 1.00 20.09 253 ALA A O 1
ATOM 1915 N N . ASN A 1 254 ? -23.502 31.457 -14.934 1.00 20.01 254 ASN A N 1
ATOM 1916 C CA . ASN A 1 254 ? -24.789 32.038 -14.599 1.00 22.14 254 ASN A CA 1
ATOM 1917 C C . ASN A 1 254 ? -25.709 31.816 -15.796 1.00 21.43 254 ASN A C 1
ATOM 1918 O O . ASN A 1 254 ? -25.440 32.301 -16.893 1.00 20.02 254 ASN A O 1
ATOM 1923 N N . ILE A 1 255 ? -26.790 31.070 -15.607 1.00 21.11 255 ILE A N 1
ATOM 1924 C CA . ILE A 1 255 ? -27.689 30.794 -16.721 1.00 22.07 255 ILE A CA 1
ATOM 1925 C C . ILE A 1 255 ? -28.295 32.079 -17.319 1.00 19.46 255 ILE A C 1
ATOM 1926 O O . ILE A 1 255 ? -28.519 32.141 -18.520 1.00 17.63 255 ILE A O 1
ATOM 1931 N N . ARG A 1 256 ? -28.520 33.112 -16.511 1.00 20.15 256 ARG A N 1
ATOM 1932 C CA . ARG A 1 256 ? -29.104 34.354 -17.040 1.00 20.56 256 ARG A CA 1
ATOM 1933 C C . ARG A 1 256 ? -28.171 35.095 -17.998 1.00 18.12 256 ARG A C 1
ATOM 1934 O O . ARG A 1 256 ? -28.617 35.748 -18.940 1.00 17.00 256 ARG A O 1
ATOM 1942 N N . ILE A 1 257 ? -26.864 34.981 -17.772 1.00 16.28 257 ILE A N 1
ATOM 1943 C CA . ILE A 1 257 ? -25.890 35.562 -18.689 1.00 16.15 257 ILE A CA 1
ATOM 1944 C C . ILE A 1 257 ? -25.952 34.881 -20.060 1.00 15.93 257 ILE A C 1
ATOM 1945 O O . ILE A 1 257 ? -25.931 35.567 -21.087 1.00 16.18 257 ILE A O 1
ATOM 1950 N N . ILE A 1 258 ? -26.015 33.549 -20.049 1.00 16.35 258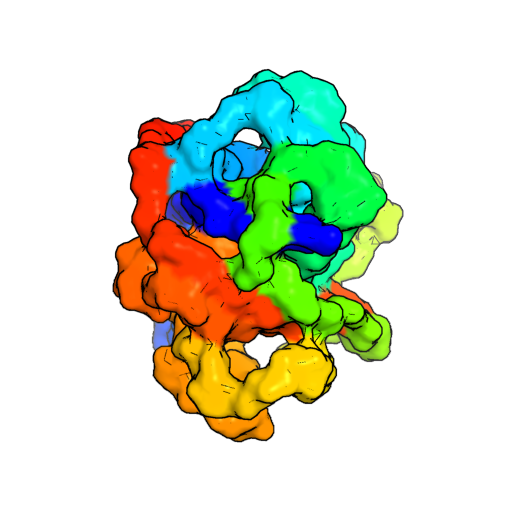 ILE A N 1
ATOM 1951 C CA . ILE A 1 258 ? -26.150 32.735 -21.252 1.00 17.14 258 ILE A CA 1
ATOM 1952 C C . ILE A 1 258 ? -27.416 33.140 -22.014 1.00 16.19 258 ILE A C 1
ATOM 1953 O O . ILE A 1 258 ? -27.390 33.393 -23.232 1.00 14.87 258 ILE A O 1
ATOM 1958 N N . GLN A 1 259 ? -28.516 33.235 -21.278 1.00 16.34 259 GLN A N 1
ATOM 1959 C CA . GLN A 1 259 ? -29.792 33.609 -21.890 1.00 16.38 259 GLN A CA 1
ATOM 1960 C C . GLN A 1 259 ? -29.784 35.017 -22.468 1.00 16.36 259 GLN A C 1
ATOM 1961 O O . GLN A 1 259 ? -30.313 35.255 -23.554 1.00 16.77 259 GLN A O 1
ATOM 1967 N N . THR A 1 260 ? -29.163 35.947 -21.768 1.00 15.42 260 THR A N 1
ATOM 1968 C CA . THR A 1 260 ? -29.102 37.325 -22.255 1.00 15.89 260 THR A CA 1
ATOM 1969 C C . THR A 1 260 ? -28.217 37.411 -23.497 1.00 15.59 260 THR A C 1
ATOM 1970 O O . THR A 1 260 ? -28.577 38.054 -24.485 1.00 15.05 260 THR A O 1
ATOM 1974 N N . LEU A 1 261 ? -27.062 36.747 -23.450 1.00 15.57 261 LEU A N 1
ATOM 1975 C CA . LEU A 1 261 ? -26.199 36.648 -24.622 1.00 15.89 261 LEU A CA 1
ATOM 1976 C C . LEU A 1 261 ? -26.973 36.178 -25.859 1.00 15.65 261 LEU A C 1
ATOM 1977 O O . LEU A 1 261 ? -26.934 36.818 -26.909 1.00 15.77 261 LEU A O 1
ATOM 1982 N N . CYS A 1 262 ? -27.693 35.073 -25.733 1.00 14.95 262 CYS A N 1
ATOM 1983 C CA . CYS A 1 262 ? -28.402 34.518 -26.880 1.00 15.37 262 CYS A CA 1
ATOM 1984 C C . CYS A 1 262 ? -29.547 35.424 -27.323 1.00 15.22 262 CYS A C 1
ATOM 1985 O O . CYS A 1 262 ? -29.782 35.593 -28.519 1.00 14.72 262 CYS A O 1
ATOM 1988 N N . ASP A 1 263 ? -30.250 36.011 -26.357 1.00 15.92 263 ASP A N 1
ATOM 1989 C CA . ASP A 1 263 ? -31.391 36.866 -26.673 1.00 16.90 263 ASP A CA 1
ATOM 1990 C C . ASP A 1 263 ? -30.938 38.085 -27.450 1.00 16.57 263 ASP A C 1
ATOM 1991 O O . ASP A 1 263 ? -31.539 38.442 -28.454 1.00 16.28 263 ASP A O 1
ATOM 1996 N N . LEU A 1 264 ? -29.881 38.727 -26.970 1.00 16.08 264 LEU A N 1
ATOM 1997 C CA . LEU A 1 264 ? -29.367 39.913 -27.657 1.00 16.65 264 LEU A CA 1
ATOM 1998 C C . LEU A 1 264 ? -28.791 39.616 -29.033 1.00 16.50 264 LEU A C 1
ATOM 1999 O O . LEU A 1 264 ? -28.860 40.477 -29.921 1.00 17.09 264 LEU A O 1
ATOM 2004 N N . ALA A 1 265 ? -28.239 38.411 -29.229 1.00 15.98 265 ALA A N 1
ATOM 2005 C CA . ALA A 1 265 ? -27.696 37.996 -30.520 1.00 16.26 265 ALA A CA 1
ATOM 2006 C C . ALA A 1 265 ? -28.755 37.459 -31.480 1.00 15.39 265 ALA A C 1
ATOM 2007 O O . ALA A 1 265 ? -28.486 37.303 -32.673 1.00 15.25 265 ALA A O 1
ATOM 2009 N N . GLY A 1 266 ? -29.951 37.173 -30.965 1.00 15.66 266 GLY A N 1
ATOM 2010 C CA . GLY A 1 266 ? -30.997 36.531 -31.759 1.00 15.29 266 GLY A CA 1
ATOM 2011 C C . GLY A 1 266 ? -30.762 35.056 -32.003 1.00 15.8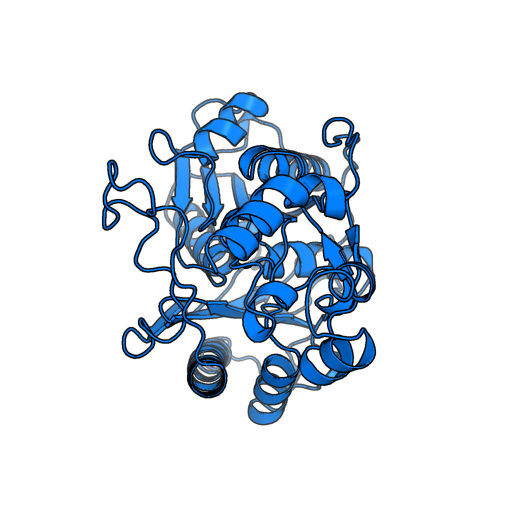8 266 GLY A C 1
ATOM 2012 O O . GLY A 1 266 ? -31.258 34.510 -32.994 1.00 17.19 266 GLY A O 1
ATOM 2013 N N . ILE A 1 267 ? -30.011 34.410 -31.110 1.00 14.59 267 ILE A N 1
ATOM 2014 C CA . ILE A 1 267 ? -29.777 32.965 -31.183 1.00 15.36 267 ILE A CA 1
ATOM 2015 C C . ILE A 1 267 ? -30.822 32.264 -30.340 1.00 15.22 267 ILE A C 1
ATOM 2016 O O . ILE A 1 267 ? -31.055 32.656 -29.208 1.00 15.59 267 ILE A O 1
ATOM 2021 N N . ALA A 1 268 ? -31.445 31.224 -30.890 1.00 15.94 268 ALA A N 1
ATOM 2022 C CA . ALA A 1 268 ? -32.434 30.442 -30.171 1.00 16.73 268 ALA A CA 1
ATOM 2023 C C . ALA A 1 268 ? -31.878 29.858 -28.863 1.00 17.10 268 ALA A C 1
ATOM 2024 O O . ALA A 1 268 ? -30.798 29.235 -28.851 1.00 16.56 268 ALA A O 1
ATOM 2026 N N . GLN A 1 269 ? -32.626 30.039 -27.776 1.00 17.53 269 GLN A N 1
ATOM 2027 C CA . GLN A 1 269 ? -32.187 29.644 -26.439 1.00 17.47 269 GLN A CA 1
ATOM 2028 C C . GLN A 1 269 ? -31.858 28.169 -26.329 1.00 17.38 269 GLN A C 1
ATOM 2029 O O . GLN A 1 269 ? -30.948 27.802 -25.585 1.00 18.50 269 GLN A O 1
ATOM 2035 N N . ASP A 1 270 ? -32.586 27.332 -27.068 1.00 18.36 270 ASP A N 1
ATOM 2036 C CA . ASP A 1 270 ? -32.374 25.890 -26.971 1.00 18.52 270 ASP A CA 1
ATOM 2037 C C . ASP A 1 270 ? -31.096 25.404 -27.664 1.00 18.21 270 ASP A C 1
ATOM 2038 O O . ASP A 1 270 ? -30.766 24.209 -27.603 1.00 18.22 270 ASP A O 1
ATOM 2043 N N . LYS A 1 271 ? -30.362 26.309 -28.309 1.00 17.22 271 LYS A N 1
ATOM 2044 C CA . LYS A 1 271 ? -29.085 25.924 -28.901 1.00 16.74 271 LYS A CA 1
ATOM 2045 C C . LYS A 1 271 ? -27.934 25.912 -27.899 1.00 15.84 271 LYS A C 1
ATOM 2046 O O . LYS A 1 271 ? -26.905 25.297 -28.175 1.00 15.27 271 LYS A O 1
ATOM 2052 N N . ALA A 1 272 ? -28.109 26.556 -26.745 1.00 16.02 272 ALA A N 1
ATOM 2053 C CA . ALA A 1 272 ? -27.040 26.641 -25.751 1.00 15.40 272 ALA A CA 1
ATOM 2054 C C . ALA A 1 272 ? -27.018 25.429 -24.841 1.00 15.94 272 ALA A C 1
ATOM 2055 O O . ALA A 1 272 ? -28.020 25.122 -24.184 1.00 17.11 272 ALA A O 1
ATOM 2057 N N . PHE A 1 273 ? -25.870 24.752 -24.773 1.00 14.95 273 PHE A N 1
ATOM 2058 C CA . PHE A 1 273 ? -25.700 23.635 -23.853 1.00 15.16 273 PHE A CA 1
ATOM 2059 C C . PHE A 1 273 ? -25.491 24.145 -22.430 1.00 15.57 273 PHE A C 1
ATOM 2060 O O . PHE A 1 273 ? -24.663 25.035 -22.196 1.00 15.43 273 PHE A O 1
ATOM 2068 N N . VAL A 1 274 ? -26.256 23.602 -21.483 1.00 15.20 274 VAL A N 1
ATOM 2069 C CA . VAL A 1 274 ? -26.167 23.993 -20.080 1.00 16.33 274 VAL A CA 1
ATOM 2070 C C . VAL A 1 274 ? -25.968 22.790 -19.147 1.00 16.47 274 VAL A C 1
ATOM 2071 O O . VAL A 1 274 ? -26.764 21.843 -19.170 1.00 17.30 274 VAL A O 1
ATOM 2075 N N . ASN A 1 275 ? -24.895 22.806 -18.350 1.00 15.24 275 ASN A N 1
ATOM 2076 C CA . ASN A 1 275 ? -24.682 21.813 -17.290 1.00 15.60 275 ASN A CA 1
ATOM 2077 C C . ASN A 1 275 ? -24.300 22.410 -15.927 1.00 15.16 275 ASN A C 1
ATOM 2078 O O . ASN A 1 275 ? -23.870 21.704 -15.007 1.00 14.82 275 ASN A O 1
ATOM 2083 N N . ILE A 1 276 ? -24.514 23.711 -15.775 1.00 14.90 276 ILE A N 1
ATOM 2084 C CA . ILE A 1 276 ? -24.210 24.402 -14.540 1.00 16.57 276 ILE A CA 1
ATOM 2085 C C . ILE A 1 276 ? -24.946 23.822 -13.331 1.00 16.58 276 ILE A C 1
ATOM 2086 O O . ILE A 1 276 ? -24.448 23.861 -12.212 1.00 17.02 276 ILE A O 1
ATOM 2091 N N . HIS A 1 277 ? -26.122 23.259 -13.563 1.00 17.82 277 HIS A N 1
ATOM 2092 C CA . HIS A 1 277 ? -26.883 22.677 -12.455 1.00 18.14 277 HIS A CA 1
ATOM 2093 C C . HIS A 1 277 ? -26.184 21.494 -11.776 1.00 17.62 277 HIS A C 1
ATOM 2094 O O . HIS A 1 277 ? -26.435 21.218 -10.593 1.00 16.90 277 HIS A O 1
ATOM 2101 N N . ARG A 1 278 ? -25.293 20.821 -12.503 1.00 17.57 278 ARG A N 1
ATOM 2102 C CA . ARG A 1 278 ? -24.589 19.640 -12.011 1.00 18.77 278 ARG A CA 1
ATOM 2103 C C . ARG A 1 278 ? -23.258 19.961 -11.353 1.00 17.55 278 ARG A C 1
ATOM 2104 O O . ARG A 1 278 ? -22.831 19.278 -10.422 1.00 17.92 278 ARG A O 1
ATOM 2112 N N . TYR A 1 279 ? -22.564 20.960 -11.892 1.00 16.41 279 TYR A N 1
ATOM 2113 C CA . TYR A 1 279 ? -21.144 21.166 -11.555 1.00 15.87 279 TYR A CA 1
ATOM 2114 C C . TYR A 1 279 ? -20.773 22.558 -11.040 1.00 15.75 279 TYR A C 1
ATOM 2115 O O . TYR A 1 279 ? -19.638 22.772 -10.578 1.00 16.07 279 TYR A O 1
ATOM 2124 N N . GLY A 1 280 ? -21.700 23.504 -11.130 1.00 15.08 280 GLY A N 1
ATOM 2125 C CA . GLY A 1 280 ? -21.414 24.887 -10.835 1.00 14.95 280 GLY A CA 1
ATOM 2126 C C . GLY A 1 280 ? -20.410 25.482 -11.809 1.00 15.14 280 GLY A C 1
ATOM 2127 O O . GLY A 1 280 ? -20.208 24.953 -12.900 1.00 14.83 280 GLY A O 1
ATOM 2128 N N . ASN A 1 281 ? -19.804 26.589 -11.393 1.00 14.48 281 ASN A N 1
ATOM 2129 C CA . ASN A 1 281 ? -18.789 27.289 -12.192 1.00 14.37 281 ASN A CA 1
ATOM 2130 C C . ASN A 1 281 ? -17.429 26.665 -11.886 1.00 13.93 281 ASN A C 1
ATOM 2131 O O . ASN A 1 281 ? -16.900 26.831 -10.776 1.00 13.61 281 ASN A O 1
ATOM 2136 N N . THR A 1 282 ? -16.883 25.927 -12.859 1.00 13.15 282 THR A N 1
ATOM 2137 C CA . THR A 1 282 ? -15.562 25.307 -12.759 1.00 12.45 282 THR A CA 1
ATOM 2138 C C . THR A 1 282 ? -14.473 26.058 -13.565 1.00 12.19 282 THR A C 1
ATOM 2139 O O . THR A 1 282 ? -13.496 25.450 -13.991 1.00 11.39 282 THR A O 1
ATOM 2143 N N . SER A 1 283 ? -14.672 27.359 -13.742 1.00 12.08 283 SER A N 1
ATOM 2144 C CA . SER A 1 283 ? -13.732 28.264 -14.404 1.00 12.02 283 SER A CA 1
ATOM 2145 C C . SER A 1 283 ? -13.254 27.671 -15.733 1.00 11.20 283 SER A C 1
ATOM 2146 O O . SER A 1 283 ? -14.088 27.397 -16.594 1.00 10.96 283 SER A O 1
ATOM 2149 N N . ALA A 1 284 ? -11.944 27.503 -15.940 1.00 11.08 284 ALA A N 1
ATOM 2150 C CA . ALA A 1 284 ? -11.454 27.034 -17.246 1.00 10.66 284 ALA A CA 1
ATOM 2151 C C . ALA A 1 284 ? -12.014 25.702 -17.714 1.00 10.57 284 ALA A C 1
ATOM 2152 O O . ALA A 1 284 ? -11.975 25.403 -18.907 1.00 10.35 284 ALA A O 1
ATOM 2154 N N . ALA A 1 285 ? -12.504 24.879 -16.784 1.00 10.83 285 ALA A N 1
ATOM 2155 C CA . ALA A 1 285 ? -13.059 23.584 -17.151 1.00 11.02 285 ALA A CA 1
ATOM 2156 C C . ALA A 1 285 ? -14.457 23.671 -17.783 1.00 11.02 285 ALA A C 1
ATOM 2157 O O . ALA A 1 285 ? -14.901 22.678 -18.346 1.00 10.94 285 ALA A O 1
ATOM 2159 N N . THR A 1 286 ? -15.159 24.808 -17.700 1.00 10.93 286 THR A N 1
ATOM 2160 C CA . THR A 1 286 ? -16.577 24.798 -18.067 1.00 11.39 286 THR A CA 1
ATOM 2161 C C . THR A 1 286 ? -16.792 24.449 -19.532 1.00 11.14 286 THR A C 1
ATOM 2162 O O . THR A 1 286 ? -17.613 23.608 -19.870 1.00 11.37 286 THR A O 1
ATOM 2166 N N . VAL A 1 287 ? -16.037 25.084 -20.413 1.00 11.13 287 VAL A N 1
ATOM 2167 C CA . VAL A 1 287 ? -16.252 24.905 -21.839 1.00 11.00 287 VAL A CA 1
ATOM 2168 C C . VAL A 1 287 ? -15.885 23.494 -22.294 1.00 11.21 287 VAL A C 1
ATOM 2169 O O . VAL A 1 287 ? -16.665 22.879 -23.021 1.00 11.43 287 VAL A O 1
ATOM 2173 N N . PRO A 1 288 ? -14.704 22.971 -21.893 1.00 10.94 288 PRO A N 1
ATOM 2174 C CA . PRO A 1 288 ? -14.387 21.635 -22.396 1.00 10.87 288 PRO A CA 1
ATOM 2175 C C . PRO A 1 288 ? -15.254 20.518 -21.813 1.00 11.07 288 PRO A C 1
ATOM 2176 O O . PRO A 1 288 ? -15.548 19.553 -22.520 1.00 11.76 288 PRO A O 1
ATOM 2180 N N . ILE A 1 289 ? -15.693 20.661 -20.563 1.00 11.08 289 ILE A N 1
ATOM 2181 C CA . ILE A 1 289 ? -16.643 19.680 -20.008 1.00 11.65 289 ILE A CA 1
ATOM 2182 C C . ILE A 1 289 ? -17.959 19.761 -20.799 1.00 11.78 289 ILE A C 1
ATOM 2183 O O . ILE A 1 289 ? -18.504 18.725 -21.211 1.00 11.15 289 ILE A O 1
ATOM 2188 N N . ALA A 1 290 ? -18.441 20.983 -21.052 1.00 11.49 290 ALA A N 1
ATOM 2189 C CA . ALA A 1 290 ? -19.695 21.189 -21.788 1.00 11.69 290 ALA A CA 1
ATOM 2190 C C . ALA A 1 290 ? -19.609 20.629 -23.213 1.00 12.11 290 ALA A C 1
ATOM 2191 O O . ALA A 1 290 ? -20.535 19.975 -23.687 1.00 12.64 290 ALA A O 1
ATOM 2193 N N . LEU A 1 291 ? -18.479 20.844 -23.881 1.00 11.75 291 LEU A N 1
ATOM 2194 C CA . LEU A 1 291 ? -18.261 20.292 -25.216 1.00 11.59 291 LEU A CA 1
ATOM 2195 C C . LEU A 1 291 ? -18.314 18.766 -25.201 1.00 11.79 291 LEU A C 1
ATOM 2196 O O . LEU A 1 291 ? -19.007 18.162 -26.016 1.00 11.83 291 LEU A O 1
ATOM 2201 N N . CYS A 1 292 ? -17.587 18.164 -24.262 1.00 12.01 292 CYS A N 1
ATOM 2202 C CA . CYS A 1 292 ? -17.515 16.711 -24.133 1.00 12.23 292 CYS A CA 1
ATOM 2203 C C . CYS A 1 292 ? -18.925 16.151 -23.898 1.00 12.49 292 CYS A C 1
ATOM 2204 O O . CYS A 1 292 ? -19.339 15.218 -24.571 1.00 12.67 292 CYS A O 1
ATOM 2207 N N . GLU A 1 293 ? -19.669 16.767 -22.986 1.00 12.76 293 GLU A N 1
ATOM 2208 C CA . GLU A 1 293 ? -21.013 16.297 -22.664 1.00 12.84 293 GLU A CA 1
ATOM 2209 C C . GLU A 1 293 ? -22.001 16.549 -23.801 1.00 13.28 293 GLU A C 1
ATOM 2210 O O . GLU A 1 293 ? -22.859 15.713 -24.063 1.00 13.71 293 GLU A O 1
ATOM 2216 N N . ALA A 1 294 ? -21.885 17.684 -24.494 1.00 12.78 294 ALA A N 1
ATOM 2217 C CA . ALA A 1 294 ? -22.718 17.887 -25.682 1.00 12.84 294 ALA A CA 1
ATOM 2218 C C . ALA A 1 294 ? -22.529 16.763 -26.708 1.00 13.83 294 ALA A C 1
ATOM 2219 O O . ALA A 1 294 ? -23.496 16.275 -27.287 1.00 14.42 294 ALA A O 1
ATOM 2221 N N . LEU A 1 295 ? -21.282 16.356 -26.942 1.00 13.25 295 LEU A N 1
ATOM 2222 C CA . LEU A 1 295 ? -21.006 15.268 -27.865 1.00 13.95 295 LEU A CA 1
ATOM 2223 C C . LEU A 1 295 ? -21.604 13.962 -27.333 1.00 15.16 295 LEU A C 1
ATOM 2224 O O . LEU A 1 295 ? -22.261 13.248 -28.103 1.00 16.00 295 LEU A O 1
ATOM 2229 N N . GLU A 1 296 ? -21.362 13.667 -26.049 1.00 15.71 296 GLU A N 1
ATOM 2230 C CA . GLU A 1 296 ? -21.884 12.454 -25.375 1.00 17.54 296 GLU A CA 1
ATOM 2231 C C . GLU A 1 296 ? -23.402 12.345 -25.564 1.00 17.35 296 GLU A C 1
ATOM 2232 O O . GLU A 1 296 ? -23.937 11.256 -25.822 1.00 18.80 296 GLU A O 1
ATOM 2238 N N . GLN A 1 297 ? -24.092 13.478 -25.458 1.00 16.64 297 GLN A N 1
ATOM 2239 C CA . GLN A 1 297 ? -25.551 13.533 -25.424 1.00 17.14 297 GLN A CA 1
ATOM 2240 C C . GLN A 1 297 ? -26.213 13.730 -26.791 1.00 17.82 297 GLN A C 1
ATOM 2241 O O . GLN A 1 297 ? -27.435 13.963 -26.856 1.00 19.45 297 GLN A O 1
ATOM 2247 N N . GLY A 1 298 ? -25.435 13.650 -27.867 1.00 17.78 298 GLY A N 1
ATOM 2248 C CA . GLY A 1 298 ? -25.985 13.752 -29.226 1.00 17.99 298 GLY A CA 1
ATOM 2249 C C . GLY A 1 298 ? -26.395 15.151 -29.661 1.00 18.98 298 GLY A C 1
ATOM 2250 O O . GLY A 1 298 ? -27.251 15.309 -30.551 1.00 21.25 298 GLY A O 1
ATOM 2251 N N . LYS A 1 299 ? -25.825 16.176 -29.033 1.00 17.25 299 LYS A N 1
ATOM 2252 C CA . LYS A 1 299 ? -26.231 17.546 -29.311 1.00 17.48 299 LYS A CA 1
ATOM 2253 C C . LYS A 1 299 ? -25.492 18.152 -30.480 1.00 16.48 299 LYS A C 1
ATOM 2254 O O . LYS A 1 299 ? -25.909 19.194 -30.967 1.00 17.81 299 LYS A O 1
ATOM 2260 N N . ILE A 1 300 ? -24.391 17.538 -30.904 1.00 14.49 300 ILE A N 1
ATOM 2261 C CA . ILE A 1 300 ? -23.560 18.061 -31.985 1.00 13.60 300 ILE A CA 1
ATOM 2262 C C . ILE A 1 300 ? -23.543 17.026 -33.106 1.00 13.96 300 ILE A C 1
ATOM 2263 O O . ILE A 1 300 ? -23.290 15.849 -3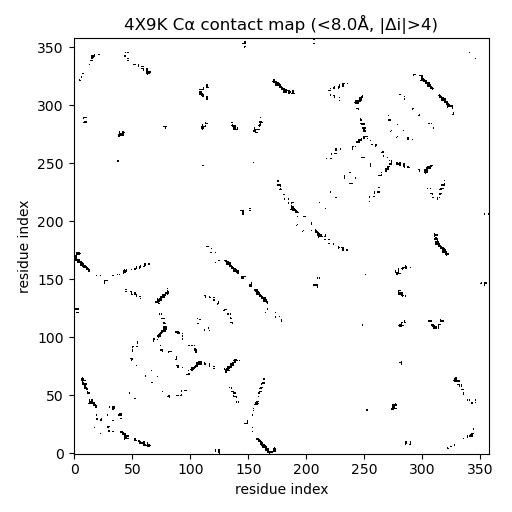2.851 1.00 14.90 300 ILE A O 1
ATOM 2268 N N . LYS A 1 301 ? -23.793 17.481 -34.329 1.00 13.17 301 LYS A N 1
ATOM 2269 C CA . LYS A 1 301 ? -23.798 16.636 -35.525 1.00 13.89 301 LYS A CA 1
ATOM 2270 C C . LYS A 1 301 ? -22.578 16.907 -36.392 1.00 12.85 301 LYS A C 1
ATOM 2271 O O . LYS A 1 301 ? -22.027 18.015 -36.359 1.00 12.19 301 LYS A O 1
ATOM 2277 N N . PRO A 1 302 ? -22.170 15.921 -37.217 1.00 12.02 302 PRO A N 1
ATOM 2278 C CA . PRO A 1 302 ? -21.108 16.166 -38.179 1.00 11.80 302 PRO A CA 1
ATOM 2279 C C . PRO A 1 302 ? -21.374 17.421 -39.015 1.00 12.20 302 PRO A C 1
ATOM 2280 O O . PRO A 1 302 ? -22.514 17.677 -39.391 1.00 12.64 302 PRO A O 1
ATOM 2284 N N . HIS A 1 303 ? -20.329 18.240 -39.202 1.00 11.70 303 HIS A N 1
ATOM 2285 C CA . HIS A 1 303 ? -20.393 19.462 -40.008 1.00 12.55 303 HIS A CA 1
ATOM 2286 C C . HIS A 1 303 ? -21.189 20.604 -39.375 1.00 12.04 303 HIS A C 1
ATOM 2287 O O . HIS A 1 303 ? -21.423 21.606 -40.051 1.00 12.99 303 HIS A O 1
ATOM 2294 N N . ASP A 1 304 ? -21.549 20.492 -38.092 1.00 11.67 304 ASP A N 1
ATOM 2295 C CA . ASP A 1 304 ? -22.184 21.602 -37.356 1.00 11.61 304 ASP A CA 1
ATOM 2296 C C . ASP A 1 304 ? -21.233 22.784 -37.213 1.00 11.38 304 ASP A C 1
ATOM 2297 O O . ASP A 1 304 ? -20.003 22.634 -37.171 1.00 11.61 304 ASP A O 1
ATOM 2302 N N . ASP A 1 305 ? -21.839 23.964 -37.139 1.00 11.01 305 ASP A N 1
ATOM 2303 C CA . ASP A 1 305 ? -21.164 25.188 -36.693 1.00 11.22 305 ASP A CA 1
ATOM 2304 C C . ASP A 1 305 ? -21.458 25.451 -35.238 1.00 11.24 305 ASP A C 1
ATOM 2305 O O . ASP A 1 305 ? -22.616 25.595 -34.829 1.00 11.13 305 ASP A O 1
ATOM 2310 N N . LEU A 1 306 ? -20.393 25.512 -34.436 1.00 11.08 306 LEU A N 1
ATOM 2311 C CA . LEU A 1 306 ? -20.488 25.803 -33.020 1.00 11.50 306 LEU A CA 1
ATOM 2312 C C . LEU A 1 306 ? -19.990 27.214 -32.730 1.00 10.88 306 LEU A C 1
ATOM 2313 O O . LEU A 1 306 ? -19.010 27.657 -33.322 1.00 11.13 306 LEU A O 1
ATOM 2318 N N . LEU A 1 307 ? -20.684 27.885 -31.824 1.00 11.10 307 LEU A N 1
ATOM 2319 C CA . LEU A 1 307 ? -20.205 29.130 -31.228 1.00 11.07 307 LEU A CA 1
ATOM 2320 C C . LEU A 1 307 ? -19.804 28.854 -29.788 1.00 10.88 307 LEU A C 1
ATOM 2321 O O . LEU A 1 307 ? -20.631 28.427 -28.976 1.00 10.93 307 LEU A O 1
ATOM 2326 N N . VAL A 1 308 ? -18.529 29.123 -29.480 1.00 10.75 308 VAL A N 1
ATOM 2327 C CA . VAL A 1 308 ? -17.996 29.063 -28.132 1.00 10.86 308 VAL A CA 1
ATOM 2328 C C . VAL A 1 308 ? -17.946 30.486 -27.614 1.00 10.60 308 VAL A C 1
ATOM 2329 O O . VAL A 1 308 ? -17.547 31.388 -28.337 1.00 10.70 308 VAL A O 1
ATOM 2333 N N . ALA A 1 309 ? -18.343 30.682 -26.367 1.00 10.70 309 ALA A N 1
ATOM 2334 C CA . ALA A 1 309 ? -18.289 32.019 -25.758 1.00 10.88 309 ALA A CA 1
ATOM 2335 C C . ALA A 1 309 ? -17.969 31.891 -24.277 1.00 10.97 309 ALA A C 1
ATOM 2336 O O . ALA A 1 309 ? -18.539 31.042 -23.577 1.00 11.37 309 ALA A O 1
ATOM 2338 N N . ALA A 1 310 ? -17.051 32.719 -23.797 1.00 10.60 310 ALA A N 1
ATOM 2339 C CA . ALA A 1 310 ? -16.620 32.657 -22.401 1.00 10.52 310 ALA A CA 1
ATOM 2340 C C . ALA A 1 310 ? -16.140 34.004 -21.917 1.00 10.55 310 ALA A C 1
ATOM 2341 O O . ALA A 1 310 ? -15.862 34.905 -22.718 1.00 10.78 310 ALA A O 1
ATOM 2343 N N . PHE A 1 311 ? -16.107 34.129 -20.594 1.00 10.71 311 PHE A N 1
ATOM 2344 C CA . PHE A 1 311 ? -15.547 35.297 -19.908 1.00 10.78 311 PHE A CA 1
ATOM 2345 C C . PHE A 1 311 ? -14.994 34.802 -18.569 1.00 10.91 311 PHE A C 1
ATOM 2346 O O . PHE A 1 311 ? -15.285 33.691 -18.142 1.00 11.50 311 PHE A O 1
ATOM 2354 N N . GLY A 1 312 ? -14.193 35.627 -17.902 1.00 10.73 312 GLY A N 1
ATOM 2355 C CA . GLY A 1 312 ? -13.664 35.266 -16.593 1.00 10.92 312 GLY A CA 1
ATOM 2356 C C . GLY A 1 312 ? -13.008 36.446 -15.951 1.00 10.84 312 GLY A C 1
ATOM 2357 O O . GLY A 1 312 ? -12.987 37.547 -16.526 1.00 11.17 312 GLY A O 1
ATOM 2358 N N . ALA A 1 313 ? -12.458 36.221 -14.767 1.00 11.22 313 ALA A N 1
ATOM 2359 C CA . ALA A 1 313 ? -11.728 37.268 -14.057 1.00 11.80 313 ALA A CA 1
ATOM 2360 C C . ALA A 1 313 ? -10.697 37.937 -14.975 1.00 11.90 313 ALA A C 1
ATOM 2361 O O . ALA A 1 313 ? -10.008 37.267 -15.749 1.00 11.48 313 ALA A O 1
ATOM 2363 N N . GLY A 1 314 ? -10.605 39.263 -14.913 1.00 11.78 314 GLY A N 1
ATOM 2364 C CA . GLY A 1 314 ? -9.672 40.002 -15.769 1.00 11.96 314 GLY A CA 1
ATOM 2365 C C . GLY A 1 314 ? -10.078 41.413 -16.179 1.00 11.77 314 GLY A C 1
ATOM 2366 O O . GLY A 1 314 ? -9.266 42.323 -16.050 1.00 11.79 314 GLY A O 1
ATOM 2367 N N . LEU A 1 315 ? -11.268 41.628 -16.744 1.00 11.55 315 LEU A N 1
ATOM 2368 C CA . LEU A 1 315 ? -12.244 40.594 -17.093 1.00 12.15 315 LEU A CA 1
ATOM 2369 C C . LEU A 1 315 ? -11.949 40.078 -18.499 1.00 10.90 315 LEU A C 1
ATOM 2370 O O . LEU A 1 315 ? -12.158 40.778 -19.486 1.00 10.18 315 LEU A O 1
ATOM 2375 N N . THR A 1 316 ? -11.408 38.863 -18.582 1.00 10.30 316 THR A N 1
ATOM 2376 C CA . THR A 1 316 ? -11.132 38.253 -19.877 1.00 10.40 316 THR A CA 1
ATOM 2377 C C . THR A 1 316 ? -12.441 37.875 -20.574 1.00 10.42 316 THR A C 1
ATOM 2378 O O . THR A 1 316 ? -13.475 37.681 -19.920 1.00 10.38 316 THR A O 1
ATOM 2382 N N . TRP A 1 317 ? -12.391 37.797 -21.901 1.00 9.58 317 TRP A N 1
ATOM 2383 C CA . TRP A 1 317 ? -13.557 37.422 -22.710 1.00 9.75 317 TRP A CA 1
ATOM 2384 C C . TRP A 1 317 ? -13.148 36.818 -24.032 1.00 9.65 317 TRP A C 1
ATOM 2385 O O . TRP A 1 317 ? -12.005 36.954 -24.464 1.00 9.41 317 TRP A O 1
ATOM 2396 N N . GLY A 1 318 ? -14.080 36.128 -24.682 1.00 9.42 318 GLY A N 1
ATOM 2397 C CA . GLY A 1 318 ? -13.801 35.598 -25.997 1.00 9.55 318 GLY A CA 1
ATOM 2398 C C . GLY A 1 318 ? -14.939 34.850 -26.648 1.00 9.67 318 GLY A C 1
ATOM 2399 O O . GLY A 1 318 ? -15.885 34.460 -25.982 1.00 9.95 318 GLY A O 1
ATOM 2400 N N . ALA A 1 319 ? -14.828 34.685 -27.959 1.00 9.68 319 ALA A N 1
ATOM 2401 C CA . ALA A 1 319 ? -15.731 33.832 -28.714 1.00 9.58 319 ALA A CA 1
ATOM 2402 C C . ALA A 1 319 ? -14.966 33.173 -29.826 1.00 9.69 319 ALA A C 1
ATOM 2403 O O . ALA A 1 319 ? -13.966 33.700 -30.302 1.00 9.60 319 ALA A O 1
ATOM 2405 N N . GLY A 1 320 ? -15.465 32.024 -30.268 1.00 9.76 320 GLY A N 1
ATOM 2406 C CA . GLY A 1 320 ? -14.849 31.307 -31.356 1.00 10.27 320 GLY A CA 1
ATOM 2407 C C . GLY A 1 320 ? -15.885 30.524 -32.141 1.00 10.26 320 GLY A C 1
ATOM 2408 O O . GLY A 1 320 ? -16.902 30.070 -31.583 1.00 10.52 320 GLY A O 1
ATOM 2409 N N . HIS A 1 321 ? -15.628 30.382 -33.431 1.00 10.47 321 HIS A N 1
ATOM 2410 C CA . HIS A 1 321 ? -16.454 29.565 -34.323 1.00 10.66 321 HIS A CA 1
ATOM 2411 C C . HIS A 1 321 ? -15.708 28.288 -34.617 1.00 10.52 321 HIS A C 1
ATOM 2412 O O . HIS A 1 321 ? -14.557 28.333 -35.059 1.00 10.63 321 HIS A O 1
ATOM 2419 N N . ILE A 1 322 ? -16.336 27.147 -34.328 1.00 10.46 322 ILE A N 1
ATOM 2420 C CA . ILE A 1 322 ? -15.769 25.839 -34.658 1.00 10.78 322 ILE A CA 1
ATOM 2421 C C . ILE A 1 322 ? -16.639 25.205 -35.726 1.00 10.91 322 ILE A C 1
ATOM 2422 O O . ILE A 1 322 ? -17.858 25.183 -35.595 1.00 11.15 322 ILE A O 1
ATOM 2427 N N . ARG A 1 323 ? -16.007 24.701 -36.785 1.00 10.89 323 ARG A N 1
ATOM 2428 C CA . ARG A 1 323 ? -16.696 23.878 -37.774 1.00 11.79 323 ARG A CA 1
ATOM 2429 C C . ARG A 1 323 ? -16.359 22.430 -37.474 1.00 11.27 323 ARG A C 1
ATOM 2430 O O . ARG A 1 323 ? -15.204 22.040 -37.539 1.00 12.03 323 ARG A O 1
ATOM 2435 N N . TRP A 1 324 ? -17.368 21.644 -37.118 1.00 11.34 324 TRP A N 1
ATOM 2436 C CA . TRP A 1 324 ? -17.124 20.248 -36.793 1.00 11.59 324 TRP A CA 1
ATOM 2437 C C . TRP A 1 324 ? -16.847 19.476 -38.068 1.00 11.71 324 TRP A C 1
ATOM 2438 O O . TRP A 1 324 ? -17.315 19.861 -39.155 1.00 12.54 324 TRP A O 1
ATOM 2449 N N . GLY A 1 325 ? -16.051 18.408 -37.922 1.00 11.37 325 GLY A N 1
ATOM 2450 C CA . GLY A 1 325 ? -15.750 17.462 -38.984 1.00 11.99 325 GLY A CA 1
ATOM 2451 C C . GLY A 1 325 ? -16.726 16.306 -39.052 1.00 11.71 325 GLY A C 1
ATOM 2452 O O . GLY A 1 325 ? -17.898 16.457 -38.748 1.00 11.59 325 GLY A O 1
ATOM 2453 N N . GLU A 1 326 ? -16.189 15.138 -39.407 1.00 12.13 326 GLU A N 1
ATOM 2454 C CA . GLU A 1 326 ? -17.005 13.932 -39.679 1.00 12.73 326 GLU A CA 1
ATOM 2455 C C . GLU A 1 326 ? -17.415 13.152 -38.448 1.00 12.56 326 GLU A C 1
ATOM 2456 O O . GLU A 1 326 ? -18.509 12.575 -38.418 1.00 11.94 326 GLU A O 1
ATOM 2462 N N . ARG A 1 327 ? -16.542 13.104 -37.444 1.00 11.84 327 ARG A N 1
ATOM 2463 C CA . ARG A 1 327 ? -16.707 12.173 -36.313 1.00 12.01 327 ARG A CA 1
ATOM 2464 C C . ARG A 1 327 ? -17.129 12.832 -35.027 1.00 12.13 327 ARG A C 1
ATOM 2465 O O . ARG A 1 327 ? -16.470 13.766 -34.569 1.00 12.11 327 ARG A O 1
ATOM 2473 N N . ILE A 1 328 ? -18.224 12.326 -34.437 1.00 11.72 328 ILE A N 1
ATOM 2474 C CA . ILE A 1 328 ? -18.722 12.777 -33.141 1.00 12.37 328 ILE A CA 1
ATOM 2475 C C . ILE A 1 328 ? -18.669 11.678 -32.066 1.00 12.30 328 ILE A C 1
ATOM 2476 O O . ILE A 1 328 ? -19.219 11.850 -30.992 1.00 12.88 328 ILE A O 1
ATOM 2481 N N . THR A 1 329 ? -18.025 10.559 -32.411 1.00 12.56 329 THR A N 1
ATOM 2482 C CA . THR A 1 329 ? -17.940 9.353 -31.570 1.00 13.35 329 THR A CA 1
ATOM 2483 C C . THR A 1 329 ? -16.485 9.120 -31.186 1.00 12.92 329 THR A C 1
ATOM 2484 O O . THR A 1 329 ? -15.606 9.245 -32.033 1.00 13.06 329 THR A O 1
ATOM 2488 N N . PRO A 1 330 ? -16.217 8.757 -29.916 1.00 13.12 330 PRO A N 1
ATOM 2489 C CA . PRO A 1 330 ? -14.824 8.416 -29.559 1.00 13.38 330 PRO A CA 1
ATOM 2490 C C . PRO A 1 330 ? -14.288 7.212 -30.317 1.00 13.59 330 PRO A C 1
ATOM 2491 O O . PRO A 1 330 ? -15.054 6.297 -30.638 1.00 12.98 330 PRO A O 1
ATOM 2495 N N . LEU A 1 331 ? -12.995 7.190 -30.610 1.00 13.29 331 LEU A N 1
ATOM 2496 C CA . LEU A 1 331 ? -12.384 6.013 -31.217 1.00 13.75 331 LEU A CA 1
ATOM 2497 C C . LEU A 1 331 ? -12.269 4.915 -30.175 1.00 14.83 331 LEU A C 1
ATOM 2498 O O . LEU A 1 331 ? -12.590 3.751 -30.451 1.00 15.41 331 LEU A O 1
ATOM 2503 N N . GLY A 1 332 ? -11.852 5.296 -28.980 1.00 14.74 332 GLY A N 1
ATOM 2504 C CA . GLY A 1 332 ? -11.751 4.378 -27.859 1.00 15.47 332 GLY A CA 1
ATOM 2505 C C . GLY A 1 332 ? -12.143 5.046 -26.570 1.00 16.96 332 GLY A C 1
ATOM 2506 O O . GLY A 1 332 ? -12.128 6.279 -26.446 1.00 15.63 332 GLY A O 1
ATOM 2507 N N . LYS A 1 333 ? -12.494 4.218 -25.598 1.00 18.60 333 LYS A N 1
ATOM 2508 C CA . LYS A 1 333 ? -12.750 4.657 -24.236 1.00 20.24 333 LYS A CA 1
ATOM 2509 C C . LYS A 1 333 ? -11.514 4.443 -23.379 1.00 19.81 333 LYS A C 1
ATOM 2510 O O . LYS A 1 333 ? -10.700 3.559 -23.642 1.00 20.85 333 LYS A O 1
ATOM 2516 N N . SER A 1 334 ? -11.368 5.273 -22.354 1.00 19.83 334 SER A N 1
ATOM 2517 C CA . SER A 1 334 ? -10.308 5.100 -21.374 1.00 20.04 334 SER A CA 1
ATOM 2518 C C . SER A 1 334 ? -10.877 4.535 -20.086 1.00 21.13 334 SER A C 1
ATOM 2519 O O . SER A 1 334 ? -11.969 4.910 -19.674 1.00 21.66 334 SER A O 1
ATOM 2522 N N A ASP A 1 335 ? -10.129 3.655 -19.429 0.50 22.70 335 ASP A N 1
ATOM 2523 N N B ASP A 1 335 ? -10.106 3.640 -19.461 0.50 22.85 335 ASP A N 1
ATOM 2524 C CA A ASP A 1 335 ? -10.528 3.161 -18.114 0.50 23.78 335 ASP A CA 1
ATOM 2525 C CA B ASP A 1 335 ? -10.418 3.104 -18.136 0.50 24.07 335 ASP A CA 1
ATOM 2526 C C A ASP A 1 335 ? -9.971 4.036 -16.979 0.50 23.38 335 ASP A C 1
ATOM 2527 C C B ASP A 1 335 ? -9.728 3.894 -17.021 0.50 23.62 335 ASP A C 1
ATOM 2528 O O A ASP A 1 335 ? -10.267 3.798 -15.800 0.50 21.51 335 ASP A O 1
ATOM 2529 O O B ASP A 1 335 ? -9.624 3.411 -15.892 0.50 22.59 335 ASP A O 1
ATOM 2538 N N . ALA A 1 336 ? -9.239 5.093 -17.341 1.00 21.68 336 ALA A N 1
ATOM 2539 C CA . ALA A 1 336 ? -8.575 5.940 -16.360 1.00 21.99 336 ALA A CA 1
ATOM 2540 C C . ALA A 1 336 ? -9.546 6.465 -15.315 1.00 21.88 336 ALA A C 1
ATOM 2541 O O . ALA A 1 336 ? -10.638 6.936 -15.640 1.00 24.81 336 ALA A O 1
ATOM 2543 N N . GLN A 1 337 ? -9.142 6.375 -14.053 1.00 22.59 337 GLN A N 1
ATOM 2544 C CA . GLN A 1 337 ? -9.963 6.827 -12.934 1.00 22.50 337 GLN A CA 1
ATOM 2545 C C . GLN A 1 337 ? -9.081 7.551 -11.941 1.00 21.03 337 GLN A C 1
ATOM 2546 O O . GLN A 1 337 ? -7.885 7.292 -11.868 1.00 21.55 337 GLN A O 1
ATOM 2549 N N . LEU A 1 338 ? -9.676 8.447 -11.172 1.00 19.18 338 LEU A N 1
ATOM 2550 C CA . LEU A 1 338 ? -8.985 9.049 -10.051 1.00 19.62 338 LEU A CA 1
ATOM 2551 C C . LEU A 1 338 ? -8.747 8.003 -8.969 1.00 20.94 338 LEU A C 1
ATOM 2552 O O . LEU A 1 338 ? -9.452 6.993 -8.931 1.00 22.10 338 LEU A O 1
ATOM 2557 N N . PRO A 1 339 ? -7.769 8.264 -8.083 1.00 21.26 339 PRO A N 1
ATOM 2558 C CA . PRO A 1 339 ? -7.622 7.399 -6.905 1.00 22.91 339 PRO A CA 1
ATOM 2559 C C . PRO A 1 339 ? -8.899 7.373 -6.078 1.00 23.73 339 PRO A C 1
ATOM 2560 O O . PRO A 1 339 ? -9.711 8.291 -6.143 1.00 22.72 339 PRO A O 1
ATOM 2564 N N . SER A 1 340 ? -9.057 6.323 -5.284 1.00 23.88 340 SER A N 1
ATOM 2565 C CA . SER A 1 340 ? -10.199 6.170 -4.401 1.00 24.71 340 SER A CA 1
ATOM 2566 C C . SER A 1 340 ? -10.463 7.420 -3.588 1.00 22.52 340 SER A C 1
ATOM 2567 O O . SER A 1 340 ? -9.540 8.016 -3.042 1.00 21.95 340 SER A O 1
ATOM 2570 N N . CYS A 1 341 ? -11.728 7.813 -3.526 1.00 21.40 341 CYS A N 1
ATOM 2571 C CA . CYS A 1 341 ? -12.134 8.927 -2.696 1.00 21.83 341 CYS A CA 1
ATOM 2572 C C . CYS A 1 341 ? -12.759 8.374 -1.432 1.00 22.99 341 CYS A C 1
ATOM 2573 O O . CYS A 1 341 ? -13.848 7.821 -1.471 1.00 23.80 341 CYS A O 1
ATOM 2576 N N . ASP A 1 342 ? -12.064 8.563 -0.321 1.00 23.10 342 ASP A N 1
ATOM 2577 C CA . ASP A 1 342 ? -12.446 7.940 0.951 1.00 25.82 342 ASP A CA 1
ATOM 2578 C C . ASP A 1 342 ? -13.265 8.856 1.869 1.00 25.64 342 ASP A C 1
ATOM 2579 O O . ASP A 1 342 ? -13.595 8.467 2.993 1.00 25.54 342 ASP A O 1
ATOM 2584 N N . HIS A 1 343 ? -13.595 10.057 1.385 1.00 24.34 343 HIS A N 1
ATOM 2585 C CA . HIS A 1 343 ? -14.234 11.099 2.183 1.00 24.29 343 HIS A CA 1
ATOM 2586 C C . HIS A 1 343 ? -15.398 11.722 1.437 1.00 23.10 343 HIS A C 1
ATOM 2587 O O . HIS A 1 343 ? -15.367 11.839 0.217 1.00 23.40 343 HIS A O 1
ATOM 2594 N N . THR A 1 344 ? -16.397 12.178 2.186 1.00 21.14 344 THR A N 1
ATOM 2595 C CA . THR A 1 344 ? -17.507 12.928 1.615 1.00 20.68 344 THR A CA 1
ATOM 2596 C C . THR A 1 344 ? -17.033 14.340 1.315 1.00 18.98 344 THR A C 1
ATOM 2597 O O . THR A 1 344 ? -15.987 14.762 1.800 1.00 18.11 344 THR A O 1
ATOM 2601 N N . ALA A 1 345 ? -17.794 15.086 0.521 1.00 18.62 345 ALA A N 1
ATOM 2602 C CA . ALA A 1 345 ? -17.434 16.463 0.262 1.00 19.70 345 ALA A CA 1
ATOM 2603 C C . ALA A 1 345 ? -17.360 17.275 1.541 1.00 20.51 345 ALA A C 1
ATOM 2604 O O . ALA A 1 345 ? -16.452 18.102 1.711 1.00 20.16 345 ALA A O 1
ATOM 2606 N N . LEU A 1 346 ? -18.325 17.075 2.439 1.00 20.73 346 LEU A N 1
ATOM 2607 C CA . LEU A 1 346 ? -18.300 17.805 3.712 1.00 21.26 346 LEU A CA 1
ATOM 2608 C C . LEU A 1 346 ? -17.035 17.521 4.503 1.00 21.42 346 LEU A C 1
ATOM 2609 O O . LEU A 1 346 ? -16.410 18.432 5.043 1.00 23.13 346 LEU A O 1
ATOM 2614 N N . ASP A 1 347 ? -16.633 16.258 4.534 1.00 21.93 347 ASP A N 1
ATOM 2615 C CA . ASP A 1 347 ? -15.434 15.888 5.265 1.00 22.85 347 ASP A CA 1
ATOM 2616 C C . ASP A 1 347 ? -14.201 16.476 4.599 1.00 21.91 347 ASP A C 1
ATOM 2617 O O . ASP A 1 347 ? -13.310 16.939 5.291 1.00 21.27 347 ASP A O 1
ATOM 2622 N N . LEU A 1 348 ? -14.164 16.492 3.264 1.00 21.22 348 LEU A N 1
ATOM 2623 C CA . LEU A 1 348 ? -13.022 17.091 2.565 1.00 19.77 348 LEU A CA 1
ATOM 2624 C C . LEU A 1 348 ? -12.852 18.549 2.954 1.00 19.82 348 LEU A C 1
ATOM 2625 O O . LEU A 1 348 ? -11.724 19.005 3.181 1.00 19.96 348 LEU A O 1
ATOM 2630 N N . LEU A 1 349 ? -13.967 19.271 3.047 1.00 19.87 349 LEU A N 1
ATOM 2631 C CA . LEU A 1 349 ? -13.956 20.708 3.320 1.00 20.30 349 LEU A CA 1
ATOM 2632 C C . LEU A 1 349 ? -13.863 21.081 4.814 1.00 21.57 349 LEU A C 1
ATOM 2633 O O . LEU A 1 349 ? -13.783 22.256 5.149 1.00 21.21 349 LEU A O 1
ATOM 2638 N N . SER A 1 350 ? -13.878 20.086 5.690 1.00 22.98 350 SER A N 1
ATOM 2639 C CA . SER A 1 350 ? -14.079 20.317 7.130 1.00 24.68 350 SER A CA 1
ATOM 2640 C C . SER A 1 350 ? -13.054 21.277 7.728 1.00 24.03 350 SER A C 1
ATOM 2641 O O . SER A 1 350 ? -13.433 22.276 8.347 1.00 24.30 350 SER A O 1
ATOM 2644 N N . LYS A 1 351 ? -11.764 20.993 7.526 1.00 24.06 351 LYS A N 1
ATOM 2645 C CA . LYS A 1 351 ? -10.699 21.861 8.037 1.00 23.00 351 LYS A CA 1
ATOM 2646 C C . LYS A 1 351 ? -10.900 23.326 7.597 1.00 23.01 351 LYS A C 1
ATOM 2647 O O . LYS A 1 351 ? -10.842 24.252 8.410 1.00 21.67 351 LYS A O 1
ATOM 2653 N N . ALA A 1 352 ? -11.145 23.548 6.300 1.00 21.56 352 ALA A N 1
ATOM 2654 C CA . ALA A 1 352 ? -11.299 24.911 5.791 1.00 21.89 352 ALA A CA 1
ATOM 2655 C C . ALA A 1 352 ? -12.541 25.627 6.340 1.00 21.53 352 ALA A C 1
ATOM 2656 O O . ALA A 1 352 ? -12.485 26.801 6.712 1.00 21.90 352 ALA A O 1
ATOM 2658 N N . ILE A 1 353 ? -13.666 24.930 6.374 1.00 21.44 353 ILE A N 1
ATOM 2659 C CA . ILE A 1 353 ? -14.889 25.506 6.934 1.00 21.94 353 ILE A CA 1
ATOM 2660 C C . ILE A 1 353 ? -14.660 25.889 8.401 1.00 23.04 353 ILE A C 1
ATOM 2661 O O . ILE A 1 353 ? -14.961 27.013 8.803 1.00 22.98 353 ILE A O 1
ATOM 2666 N N . GLU A 1 354 ? -14.091 24.960 9.162 1.00 24.74 354 GLU A N 1
ATOM 2667 C CA . GLU A 1 354 ? -13.852 25.178 10.600 1.00 27.13 354 GLU A CA 1
ATOM 2668 C C . GLU A 1 354 ? -12.932 26.371 10.834 1.00 26.31 354 GLU A C 1
ATOM 2669 O O . GLU A 1 354 ? -13.209 27.210 11.692 1.00 25.13 354 GLU A O 1
ATOM 2675 N N . HIS A 1 355 ? -11.857 26.482 10.054 1.00 23.72 355 HIS A N 1
ATOM 2676 C CA . HIS A 1 355 ? -10.965 27.630 10.205 1.00 23.53 355 HIS A CA 1
ATOM 2677 C C . HIS A 1 355 ? -11.646 28.947 9.815 1.00 23.03 355 HIS A C 1
ATOM 2678 O O . HIS A 1 355 ? -11.479 29.949 10.499 1.00 23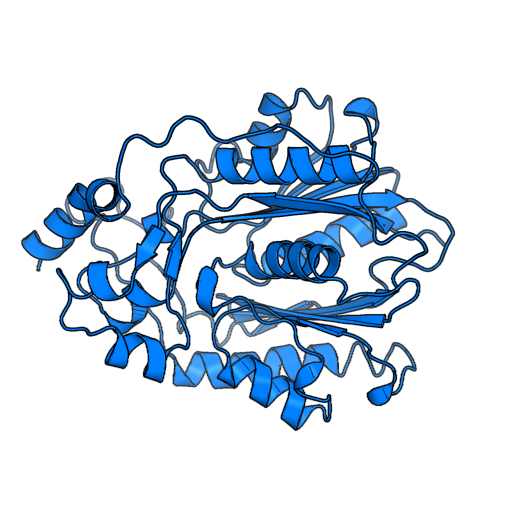.60 355 HIS A O 1
ATOM 2685 N N . CYS A 1 356 ? -12.390 28.956 8.701 1.00 22.67 356 CYS A N 1
ATOM 2686 C CA . CYS A 1 356 ? -13.063 30.173 8.245 1.00 22.61 356 CYS A CA 1
ATOM 2687 C C . CYS A 1 356 ? -14.080 30.665 9.302 1.00 24.36 356 CYS A C 1
ATOM 2688 O O . CYS A 1 356 ? -14.197 31.864 9.561 1.00 23.75 356 CYS A O 1
ATOM 2691 N N . LYS A 1 357 ? -14.787 29.727 9.917 1.00 26.57 357 LYS A N 1
ATOM 2692 C CA . LYS A 1 357 ? -15.763 30.060 10.962 1.00 28.93 357 LYS A CA 1
ATOM 2693 C C . LYS A 1 357 ? -15.089 30.569 12.239 1.00 30.73 357 LYS A C 1
ATOM 2694 O O . LYS A 1 357 ? -15.501 31.586 12.799 1.00 31.45 357 LYS A O 1
ATOM 2700 N N . ARG A 1 358 ? -14.052 29.873 12.688 1.00 31.89 358 ARG A N 1
ATOM 2701 C CA . ARG A 1 358 ? -13.310 30.288 13.881 1.00 35.29 358 ARG A CA 1
ATOM 2702 C C . ARG A 1 358 ? -12.753 31.702 13.709 1.00 36.42 358 ARG A C 1
ATOM 2703 O O . ARG A 1 358 ? -12.888 32.543 14.601 1.00 35.88 358 ARG A O 1
ATOM 2711 N N . HIS A 1 359 ? -12.135 31.964 12.557 1.00 34.60 359 HIS A N 1
ATOM 2712 C CA . HIS A 1 359 ? -11.559 33.280 12.282 1.00 35.29 359 HIS A CA 1
ATOM 2713 C C . HIS A 1 359 ? -12.621 34.374 12.344 1.00 35.91 359 HIS A C 1
ATOM 2714 O O . HIS A 1 359 ? -12.352 35.486 12.804 1.00 36.14 359 HIS A O 1
ATOM 2721 N N . GLN A 1 360 ? -13.820 34.053 11.870 1.00 36.45 360 GLN A N 1
ATOM 2722 C CA . GLN A 1 360 ? -14.955 34.953 11.960 1.00 38.50 360 GLN A CA 1
ATOM 2723 C C . GLN A 1 360 ? -15.419 35.063 13.413 1.00 40.50 360 GLN A C 1
ATOM 2724 O O . GLN A 1 360 ? -15.895 36.117 13.831 1.00 41.21 360 GLN A O 1
#

Solvent-accessible surface area: 14989 Å² total; per-residue (Å²): 161,38,37,0,43,7,19,0,11,2,56,7,29,0,72,10,51,1,35,3,123,28,0,35,82,23,20,84,19,49,70,74,85,0,78,99,58,18,24,1,72,78,1,41,3,6,42,22,70,2,1,41,0,0,13,13,0,0,58,54,0,27,27,2,10,55,16,54,61,104,55,2,24,1,0,0,0,0,6,34,10,32,62,38,138,164,92,42,1,0,39,107,0,28,128,58,32,49,7,78,118,11,44,27,72,44,23,110,8,13,6,0,0,2,1,40,0,2,31,41,0,0,82,55,0,46,95,57,128,38,95,30,0,0,0,0,0,0,0,62,12,7,89,23,10,26,2,30,110,96,92,5,1,1,21,12,0,0,0,0,0,0,0,0,0,13,67,28,148,121,98,14,2,0,30,39,10,46,49,15,64,29,64,144,0,161,112,24,25,20,35,70,114,72,33,153,65,48,86,188,165,63,105,81,46,44,70,33,59,34,55,71,69,35,83,67,7,40,86,46,0,20,129,8,5,18,56,1,1,89,80,0,8,83,122,39,68,45,53,47,149,80,0,53,9,0,0,1,6,1,20,35,59,131,8,5,77,41,4,0,99,128,23,61,8,53,84,134,62,14,16,44,6,1,69,94,7,2,16,2,9,0,0,4,3,1,2,0,4,5,0,0,8,100,94,36,110,0,113,52,102,17,17,0,0,3,0,0,6,2,35,17,0,12,43,0,0,0,13,2,39,6,4,132,67,45,85,59,113,30,196,26,142,23,106,30,87,91,38,114,105,85,2,56,88,52,10,42,153,44,14,102,58,20,97,169,96,154

Radius of gyration: 19.41 Å; Cα contacts (8 Å, |Δi|>4): 889; chains: 1; bounding box: 44×45×59 Å

CATH classification: 3.40.47.10

Nearest PDB structures (foldseek):
  5kp2-assembly1_B  TM=1.001E+00  e=5.948E-85  Vibrio cholerae O1 biovar El Tor str. N16961
  4x0o-assembly3_E  TM=9.965E-01  e=4.707E-84  Vibrio cholerae O1 biovar El Tor str. N16961
  4x9o-assembly1_B  TM=9.973E-01  e=7.991E-74  Vibrio cholerae O1 biovar El Tor str. N16961
  4x9o-assembly1_A  TM=9.955E-01  e=7.984E-72  Vibrio cholerae O1 biovar El Tor str. N16961
  2x3e-assembly1_A  TM=9.307E-01  e=7.615E-41  Pseudomonas aeruginosa